Protein AF-A0A928SX49-F1 (afdb_monomer_lite)

pLDDT: mean 77.65, std 22.4, range [27.14, 98.38]

Structure (mmCIF, N/CA/C/O backbone):
data_AF-A0A928SX49-F1
#
_entry.id   AF-A0A928SX49-F1
#
loop_
_atom_site.group_PDB
_atom_site.id
_atom_site.type_symbol
_atom_site.label_atom_id
_atom_site.label_alt_id
_atom_site.label_comp_id
_atom_site.label_asym_id
_atom_site.label_entity_id
_atom_site.label_seq_id
_atom_site.pdbx_PDB_ins_code
_atom_site.Cartn_x
_atom_site.Cartn_y
_atom_site.Cartn_z
_atom_site.occupancy
_atom_site.B_iso_or_equiv
_atom_site.auth_seq_id
_atom_site.auth_comp_id
_atom_site.auth_asym_id
_atom_site.auth_atom_id
_atom_site.pdbx_PDB_model_num
ATOM 1 N N . MET A 1 1 ? -39.358 -37.474 -20.437 1.00 45.38 1 MET A N 1
ATOM 2 C CA . MET A 1 1 ? -37.913 -37.743 -20.601 1.00 45.38 1 MET A CA 1
ATOM 3 C C . MET A 1 1 ? -37.226 -37.285 -19.334 1.00 45.38 1 MET A C 1
ATOM 5 O O . MET A 1 1 ? -37.194 -36.094 -19.066 1.00 45.38 1 MET A O 1
ATOM 9 N N . THR A 1 2 ? -36.803 -38.233 -18.505 1.00 36.22 2 THR A N 1
ATOM 10 C CA . THR A 1 2 ? -36.390 -37.985 -17.120 1.00 36.22 2 THR A CA 1
ATOM 11 C C . THR A 1 2 ? -34.886 -38.221 -17.033 1.00 36.22 2 THR A C 1
ATOM 13 O O . THR A 1 2 ? -34.444 -39.367 -16.998 1.00 36.22 2 THR A O 1
ATOM 16 N N . LEU A 1 3 ? -34.096 -37.147 -17.073 1.00 40.75 3 LEU A N 1
ATOM 17 C CA . LEU A 1 3 ? -32.639 -37.201 -16.934 1.00 40.75 3 LEU A CA 1
ATOM 18 C C . LEU A 1 3 ? -32.280 -37.309 -15.447 1.00 40.75 3 LEU A C 1
ATOM 20 O O . LEU A 1 3 ? -32.464 -36.368 -14.680 1.00 40.75 3 LEU A O 1
ATOM 24 N N . ARG A 1 4 ? -31.797 -38.488 -15.041 1.00 43.50 4 ARG A N 1
ATOM 25 C CA . ARG A 1 4 ? -31.190 -38.730 -13.728 1.00 43.50 4 ARG A CA 1
ATOM 26 C C . ARG A 1 4 ? -29.703 -38.385 -13.811 1.00 43.50 4 ARG A C 1
ATOM 28 O O . ARG A 1 4 ? -28.974 -39.031 -14.557 1.00 43.50 4 ARG A O 1
ATOM 35 N N . PHE A 1 5 ? -29.270 -37.386 -13.046 1.00 47.97 5 PHE A N 1
ATOM 36 C CA . PHE A 1 5 ? -27.855 -37.083 -12.838 1.00 47.97 5 PHE A CA 1
ATOM 37 C C . PHE A 1 5 ? -27.267 -38.022 -11.777 1.00 47.97 5 PHE A C 1
ATOM 39 O O . PHE A 1 5 ? -27.829 -38.190 -10.696 1.00 47.97 5 PHE A O 1
ATOM 46 N N . VAL A 1 6 ? -26.141 -38.643 -12.123 1.00 52.44 6 VAL A N 1
ATOM 47 C CA . VAL A 1 6 ? -25.324 -39.516 -11.272 1.00 52.44 6 VAL A CA 1
ATOM 48 C C . VAL A 1 6 ? -24.218 -38.663 -10.635 1.00 52.44 6 VAL A C 1
ATOM 50 O O . VAL A 1 6 ? -23.537 -37.950 -11.374 1.00 52.44 6 VAL A O 1
ATOM 53 N N . PRO A 1 7 ? -23.994 -38.709 -9.309 1.00 52.25 7 PRO A N 1
ATOM 54 C CA . PRO A 1 7 ? -22.851 -38.043 -8.695 1.00 52.25 7 PRO A CA 1
ATOM 55 C C . PRO A 1 7 ? -21.568 -38.857 -8.920 1.00 52.25 7 PRO A C 1
ATOM 57 O O . PRO A 1 7 ? -21.476 -40.020 -8.526 1.00 52.25 7 PRO A O 1
ATOM 60 N N . ILE A 1 8 ? -20.570 -38.234 -9.550 1.00 52.75 8 ILE A N 1
ATOM 61 C CA . ILE A 1 8 ? -19.206 -38.764 -9.651 1.00 52.75 8 ILE A CA 1
ATOM 62 C C . ILE A 1 8 ? -18.482 -38.457 -8.336 1.00 52.75 8 ILE A C 1
ATOM 64 O O . ILE A 1 8 ? -18.251 -37.301 -7.989 1.00 52.75 8 ILE A O 1
ATOM 68 N N . VAL A 1 9 ? -18.140 -39.518 -7.608 1.00 41.34 9 VAL A N 1
ATOM 69 C CA . VAL A 1 9 ? -17.261 -39.504 -6.435 1.00 41.34 9 VAL A CA 1
ATOM 70 C C . VAL A 1 9 ? -15.815 -39.472 -6.934 1.00 41.34 9 VAL A C 1
ATOM 72 O O . VAL A 1 9 ? -15.365 -40.428 -7.564 1.00 41.34 9 VAL A O 1
ATOM 75 N N . LEU A 1 10 ? -15.087 -38.384 -6.670 1.00 40.69 10 LEU A N 1
ATOM 76 C CA . LEU A 1 10 ? -13.650 -38.295 -6.940 1.00 40.69 10 LEU A CA 1
ATOM 77 C C . LEU A 1 10 ? -12.876 -38.729 -5.684 1.00 40.69 10 LEU A C 1
ATOM 79 O O . LEU A 1 10 ? -12.939 -38.073 -4.645 1.00 40.69 10 LEU A O 1
ATOM 83 N N . LEU A 1 11 ? -12.185 -39.864 -5.781 1.00 39.75 11 LEU A N 1
ATOM 84 C CA . LEU A 1 11 ? -11.318 -40.426 -4.745 1.00 39.75 11 LEU A CA 1
ATOM 85 C C . LEU A 1 11 ? -9.931 -39.764 -4.767 1.00 39.75 11 LEU A C 1
ATOM 87 O O . LEU A 1 11 ? -9.305 -39.638 -5.818 1.00 39.75 11 LEU A O 1
ATOM 91 N N . LEU A 1 12 ? -9.464 -39.391 -3.573 1.00 33.75 12 LEU A N 1
ATOM 92 C CA . LEU A 1 12 ? -8.096 -38.984 -3.250 1.00 33.75 12 LEU A CA 1
ATOM 93 C C . LEU A 1 12 ? -7.082 -40.100 -3.545 1.00 33.75 12 LEU A C 1
ATOM 95 O O . LEU A 1 12 ? -7.309 -41.253 -3.179 1.00 33.75 12 LEU A O 1
ATOM 99 N N . VAL A 1 13 ? -5.915 -39.727 -4.077 1.00 41.25 13 VAL A N 1
ATOM 100 C CA . VAL A 1 13 ? -4.690 -40.536 -3.992 1.00 41.25 13 VAL A CA 1
ATOM 101 C C . VAL A 1 13 ? -3.584 -39.678 -3.385 1.00 41.25 13 VAL A C 1
ATOM 103 O O . VAL A 1 13 ? -3.114 -38.713 -3.984 1.00 41.25 13 VAL A O 1
ATOM 106 N N . SER A 1 14 ? -3.200 -40.046 -2.167 1.00 36.53 14 SER A N 1
ATOM 107 C CA . SER A 1 14 ? -2.027 -39.564 -1.445 1.00 36.53 14 SER A CA 1
ATOM 108 C C . SER A 1 14 ? -0.766 -40.211 -2.017 1.00 36.53 14 SER A C 1
ATOM 110 O O . SER A 1 14 ? -0.736 -41.427 -2.177 1.00 36.53 14 SER A O 1
ATOM 112 N N . ASN A 1 15 ? 0.299 -39.436 -2.233 1.00 39.16 15 ASN A N 1
ATOM 113 C CA . ASN A 1 15 ? 1.654 -39.975 -2.349 1.00 39.16 15 ASN A CA 1
ATOM 114 C C . ASN A 1 15 ? 2.558 -39.273 -1.336 1.00 39.16 15 ASN A C 1
ATOM 116 O O . ASN A 1 15 ? 2.889 -38.098 -1.474 1.00 39.16 15 ASN A O 1
ATOM 120 N N . ALA A 1 16 ? 2.925 -40.029 -0.305 1.00 35.88 16 ALA A N 1
ATOM 121 C CA . ALA A 1 16 ? 4.025 -39.735 0.592 1.00 35.88 16 ALA A CA 1
ATOM 122 C C . ALA A 1 16 ? 5.304 -40.345 0.002 1.00 35.88 16 ALA A C 1
ATOM 124 O O . ALA A 1 16 ? 5.311 -41.516 -0.372 1.00 35.88 16 ALA A O 1
ATOM 125 N N . ALA A 1 17 ? 6.390 -39.577 -0.032 1.00 37.09 17 ALA A N 1
ATOM 126 C CA . ALA A 1 17 ? 7.733 -40.114 -0.198 1.00 37.09 17 ALA A CA 1
ATOM 127 C C . ALA A 1 17 ? 8.678 -39.379 0.755 1.00 37.09 17 ALA A C 1
ATOM 129 O O . ALA A 1 17 ? 9.055 -38.230 0.539 1.00 37.09 17 ALA A O 1
ATOM 130 N N . CYS A 1 18 ? 9.033 -40.068 1.838 1.00 36.62 18 CYS A N 1
ATOM 131 C CA . CYS A 1 18 ? 10.225 -39.794 2.624 1.00 36.62 18 CYS A CA 1
ATOM 132 C C . CYS A 1 18 ? 11.459 -40.205 1.815 1.00 36.62 18 CYS A C 1
ATOM 134 O O . CYS A 1 18 ? 11.453 -41.279 1.217 1.00 36.62 18 CYS A O 1
ATOM 136 N N . SER A 1 19 ? 12.536 -39.422 1.869 1.00 38.69 19 SER A N 1
ATOM 137 C CA . SER A 1 19 ? 13.916 -39.916 1.755 1.00 38.69 19 SER A CA 1
ATOM 138 C C . SER A 1 19 ? 14.887 -38.878 2.313 1.00 38.69 19 SER A C 1
ATOM 140 O O . SER A 1 19 ? 14.885 -37.714 1.928 1.00 38.69 19 SER A O 1
ATOM 142 N N . SER A 1 20 ? 15.681 -39.346 3.264 1.00 39.94 20 SER A N 1
ATOM 143 C CA . SER A 1 20 ? 16.673 -38.665 4.083 1.00 39.94 20 SER A CA 1
ATOM 144 C C . SER A 1 20 ? 18.096 -38.976 3.612 1.00 39.94 20 SER A C 1
ATOM 146 O O . SER A 1 20 ? 18.385 -40.142 3.358 1.00 39.94 20 SER A O 1
ATOM 148 N N . SER A 1 21 ? 18.989 -37.984 3.627 1.00 40.19 21 SER A N 1
ATOM 149 C CA . SER A 1 21 ? 20.460 -38.102 3.778 1.00 40.19 21 SER A CA 1
ATOM 150 C C . SER A 1 21 ? 21.021 -36.674 3.661 1.00 40.19 21 SER A C 1
ATOM 152 O O . SER A 1 21 ? 20.723 -36.014 2.677 1.00 40.19 21 SER A O 1
ATOM 154 N N . GLY A 1 22 ? 21.735 -36.046 4.595 1.00 33.44 22 GLY A N 1
ATOM 155 C CA . GLY A 1 22 ? 22.673 -36.552 5.588 1.00 33.44 22 GLY A CA 1
ATOM 156 C C . GLY A 1 22 ? 24.107 -36.355 5.081 1.00 33.44 22 GLY A C 1
ATOM 157 O O . GLY A 1 22 ? 24.633 -37.267 4.461 1.00 33.44 22 GLY A O 1
ATOM 158 N N . SER A 1 23 ? 24.748 -35.209 5.357 1.00 38.47 23 SER A N 1
ATOM 159 C CA . SER A 1 23 ? 26.213 -35.148 5.508 1.00 38.47 23 SER A CA 1
ATOM 160 C C . SER A 1 23 ? 26.675 -33.903 6.274 1.00 38.47 23 SER A C 1
ATOM 162 O O . SER A 1 23 ? 26.410 -32.766 5.895 1.00 38.47 23 SER A O 1
ATOM 164 N N . SER A 1 24 ? 27.396 -34.186 7.349 1.00 36.88 24 SER A N 1
ATOM 165 C CA . SER A 1 24 ? 28.185 -33.332 8.230 1.00 36.88 24 SER A CA 1
ATOM 166 C C . SER A 1 24 ? 29.351 -32.614 7.542 1.00 36.88 24 SER A C 1
ATOM 168 O O . SER A 1 24 ? 30.033 -33.211 6.713 1.00 36.88 24 SER A O 1
ATOM 170 N N . GLY A 1 25 ? 29.673 -31.406 8.007 1.00 32.03 25 GLY A N 1
ATOM 171 C CA . GLY A 1 25 ? 30.931 -30.723 7.709 1.00 32.03 25 GLY A CA 1
ATOM 172 C C . GLY A 1 25 ? 31.218 -29.624 8.727 1.00 32.03 25 GLY A C 1
ATOM 173 O O . GLY A 1 25 ? 30.846 -28.476 8.524 1.00 32.03 25 GLY A O 1
ATOM 174 N N . ALA A 1 26 ? 31.847 -29.996 9.843 1.00 37.12 26 ALA A N 1
ATOM 175 C CA . ALA A 1 26 ? 32.457 -29.060 10.778 1.00 37.12 26 ALA A CA 1
ATOM 176 C C . ALA A 1 26 ? 33.780 -28.534 10.194 1.00 37.12 26 ALA A C 1
ATOM 178 O O . ALA A 1 26 ? 34.571 -29.313 9.663 1.00 37.12 26 ALA A O 1
ATOM 179 N N . GLY A 1 27 ? 34.032 -27.231 10.327 1.00 31.36 27 GLY A N 1
ATOM 180 C CA . GLY A 1 27 ? 35.278 -26.586 9.921 1.00 31.36 27 GLY A CA 1
ATOM 181 C C . GLY A 1 27 ? 35.516 -25.317 10.731 1.00 31.36 27 GLY A C 1
ATOM 182 O O . GLY A 1 27 ? 34.914 -24.281 10.480 1.00 31.36 27 GLY A O 1
ATOM 183 N N . SER A 1 28 ? 36.365 -25.446 11.743 1.00 36.84 28 SER A N 1
ATOM 184 C CA . SER A 1 28 ? 36.877 -24.415 12.645 1.00 36.84 28 SER A CA 1
ATOM 185 C C . SER A 1 28 ? 38.054 -23.628 12.052 1.00 36.84 28 SER A C 1
ATOM 187 O O . SER A 1 28 ? 38.873 -24.209 11.343 1.00 36.84 28 SER A O 1
ATOM 189 N N . GLY A 1 29 ? 38.225 -22.375 12.488 1.00 30.02 29 GLY A N 1
ATOM 190 C CA . GLY A 1 29 ? 39.444 -21.559 12.328 1.00 30.02 29 GLY A CA 1
ATOM 191 C C . GLY A 1 29 ? 39.116 -20.192 11.722 1.00 30.02 29 GLY A C 1
ATOM 192 O O . GLY A 1 29 ? 38.304 -20.111 10.818 1.00 30.02 29 GLY A O 1
ATOM 193 N N . GLY A 1 30 ? 39.647 -19.054 12.152 1.00 28.92 30 GLY A N 1
ATOM 194 C CA . GLY A 1 30 ? 40.730 -18.725 13.068 1.00 28.92 30 GLY A CA 1
ATOM 195 C C . GLY A 1 30 ? 40.885 -17.194 13.069 1.00 28.92 30 GLY A C 1
ATOM 196 O O . GLY A 1 30 ? 40.310 -16.500 12.236 1.00 28.92 30 GLY A O 1
ATOM 197 N N . ALA A 1 31 ? 41.609 -16.684 14.058 1.00 30.45 31 ALA A N 1
ATOM 198 C CA . ALA A 1 31 ? 41.697 -15.284 14.462 1.00 30.45 31 ALA A CA 1
ATOM 199 C C . ALA A 1 31 ? 42.566 -14.357 13.579 1.00 30.45 31 ALA A C 1
ATOM 201 O O . ALA A 1 31 ? 43.430 -14.823 12.842 1.00 30.45 31 ALA A O 1
ATOM 202 N N . GLY A 1 32 ? 42.427 -13.045 13.837 1.00 27.14 32 GLY A N 1
ATOM 203 C CA . GLY A 1 32 ? 43.447 -11.996 13.636 1.00 27.14 32 GLY A CA 1
ATOM 204 C C . GLY A 1 32 ? 43.387 -11.279 12.281 1.00 27.14 32 GLY A C 1
ATOM 205 O O . GLY A 1 32 ? 42.997 -11.873 11.291 1.00 27.14 32 GLY A O 1
ATOM 206 N N . SER A 1 33 ? 43.758 -10.010 12.105 1.00 31.41 33 SER A N 1
ATOM 207 C CA . SER A 1 33 ? 44.307 -8.967 12.975 1.00 31.41 33 SER A CA 1
ATOM 208 C C . SER A 1 33 ? 44.246 -7.627 12.216 1.00 31.41 33 SER A C 1
ATOM 210 O O . SER A 1 33 ? 44.260 -7.611 10.992 1.00 31.41 33 SER A O 1
ATOM 212 N N . ALA A 1 34 ? 44.204 -6.537 12.984 1.00 30.22 34 ALA A N 1
ATOM 213 C CA . ALA A 1 34 ? 44.711 -5.177 12.753 1.00 30.22 34 ALA A CA 1
ATOM 214 C C . ALA A 1 34 ? 45.174 -4.701 11.351 1.00 30.22 34 ALA A C 1
ATOM 216 O O . ALA A 1 34 ? 46.028 -5.314 10.720 1.00 30.22 34 ALA A O 1
ATOM 217 N N . GLY A 1 35 ? 44.854 -3.430 11.060 1.00 27.80 35 GLY A N 1
ATOM 218 C CA . GLY A 1 35 ? 45.919 -2.457 10.784 1.00 27.80 35 GLY A CA 1
ATOM 219 C C . GLY A 1 35 ? 45.707 -1.459 9.640 1.00 27.80 35 GLY A C 1
ATOM 220 O O . GLY A 1 35 ? 45.655 -1.856 8.487 1.00 27.80 35 GLY A O 1
ATOM 221 N N . LEU A 1 36 ? 45.801 -0.171 10.017 1.00 32.06 36 LEU A N 1
ATOM 222 C CA . LEU A 1 36 ? 46.358 0.967 9.257 1.00 32.06 36 LEU A CA 1
ATOM 223 C C . LEU A 1 36 ? 45.491 1.481 8.085 1.00 32.06 36 LEU A C 1
ATOM 225 O O . LEU A 1 36 ? 45.000 0.728 7.265 1.00 32.06 36 LEU A O 1
ATOM 229 N N . GLY A 1 37 ? 45.198 2.775 7.954 1.00 30.03 37 GLY A N 1
ATOM 230 C CA . GLY A 1 37 ? 46.073 3.927 8.157 1.00 30.03 37 GLY A CA 1
ATOM 231 C C . GLY A 1 37 ? 46.406 4.494 6.775 1.00 30.03 37 GLY A C 1
ATOM 232 O O . GLY A 1 37 ? 47.166 3.885 6.034 1.00 30.03 37 GLY A O 1
ATOM 233 N N . GLY A 1 38 ? 45.816 5.635 6.415 1.00 32.03 38 GLY A N 1
ATOM 234 C CA . GLY A 1 38 ? 46.018 6.255 5.105 1.00 32.03 38 GLY A CA 1
ATOM 235 C C . GLY A 1 38 ? 45.542 7.701 5.080 1.00 32.03 38 GLY A C 1
ATOM 236 O O . GLY A 1 38 ? 44.439 7.997 4.638 1.00 32.03 38 GLY A O 1
ATOM 237 N N . THR A 1 39 ? 46.380 8.598 5.588 1.00 43.00 39 THR A N 1
ATOM 238 C CA . THR A 1 39 ? 46.342 10.029 5.289 1.00 43.00 39 THR A CA 1
ATOM 239 C C . THR A 1 39 ? 46.999 10.281 3.930 1.00 43.00 39 THR A C 1
ATOM 241 O O . THR A 1 39 ? 47.995 9.645 3.594 1.00 43.00 39 THR A O 1
ATOM 244 N N . SER A 1 40 ? 46.493 11.239 3.155 1.00 38.56 40 SER A N 1
ATOM 245 C CA . SER A 1 40 ? 47.307 12.303 2.543 1.00 38.56 40 SER A CA 1
ATOM 246 C C . SER A 1 40 ? 46.466 13.226 1.660 1.00 38.56 40 SER A C 1
ATOM 248 O O . SER A 1 40 ? 45.349 12.936 1.247 1.00 38.56 40 SER A O 1
ATOM 250 N N . SER A 1 41 ? 47.040 14.403 1.495 1.00 42.97 41 SER A N 1
ATOM 251 C CA . SER A 1 41 ? 46.503 15.712 1.167 1.00 42.97 41 SER A CA 1
ATOM 252 C C . SER A 1 41 ? 46.913 16.190 -0.229 1.00 42.97 41 SER A C 1
ATOM 254 O O . SER A 1 41 ? 47.953 15.780 -0.735 1.00 42.97 41 SER A O 1
ATOM 256 N N . GLY A 1 42 ? 46.191 17.190 -0.747 1.00 34.00 42 GLY A N 1
ATOM 257 C CA . GLY A 1 42 ? 46.630 18.108 -1.812 1.00 34.00 42 GLY A CA 1
ATOM 258 C C . GLY A 1 42 ? 45.506 18.360 -2.823 1.00 34.00 42 GLY A C 1
ATOM 259 O O . GLY A 1 42 ? 44.866 17.417 -3.254 1.00 34.00 42 GLY A O 1
ATOM 260 N N . GLY A 1 43 ? 45.148 19.569 -3.247 1.00 32.28 43 GLY A N 1
ATOM 261 C CA . GLY A 1 43 ? 45.720 20.896 -3.058 1.00 32.28 43 GLY A CA 1
ATOM 262 C C . GLY A 1 43 ? 45.464 21.722 -4.328 1.00 32.28 43 GLY A C 1
ATOM 263 O O . GLY A 1 43 ? 45.903 21.320 -5.394 1.00 32.28 43 GLY A O 1
ATOM 264 N N . GLY A 1 44 ? 44.803 22.878 -4.183 1.00 33.47 44 GLY A N 1
ATOM 265 C CA . GLY A 1 44 ? 44.967 24.062 -5.044 1.00 33.47 44 GLY A CA 1
ATOM 266 C C . GLY A 1 44 ? 44.157 24.164 -6.348 1.00 33.47 44 GLY A C 1
ATOM 267 O O . GLY A 1 44 ? 44.272 23.325 -7.231 1.00 33.47 44 GLY A O 1
ATOM 268 N N . GLY A 1 45 ? 43.432 25.283 -6.509 1.00 31.62 45 GLY A N 1
ATOM 269 C CA . GLY A 1 45 ? 42.927 25.738 -7.812 1.00 31.62 45 GLY A CA 1
ATOM 270 C C . GLY A 1 45 ? 41.777 26.753 -7.763 1.00 31.62 45 GLY A C 1
ATOM 271 O O . GLY A 1 45 ? 40.620 26.377 -7.885 1.00 31.62 45 GLY A O 1
ATOM 272 N N . GLN A 1 46 ? 42.115 28.038 -7.600 1.00 36.50 46 GLN A N 1
ATOM 273 C CA . GLN A 1 46 ? 41.341 29.243 -7.984 1.00 36.50 46 GLN A CA 1
ATOM 274 C C . GLN A 1 46 ? 40.825 29.145 -9.447 1.00 36.50 46 GLN A C 1
ATOM 276 O O . GLN A 1 46 ? 41.378 28.367 -10.212 1.00 36.50 46 GLN A O 1
ATOM 281 N N . SER A 1 47 ? 39.879 29.900 -10.019 1.00 39.84 47 SER A N 1
ATOM 282 C CA . SER A 1 47 ? 38.983 31.015 -9.669 1.00 39.84 47 SER A CA 1
ATOM 283 C C . SER A 1 47 ? 38.152 31.328 -10.933 1.00 39.84 47 SER A C 1
ATOM 285 O O . SER A 1 47 ? 38.715 31.286 -12.024 1.00 39.84 47 SER A O 1
ATOM 287 N N . GLY A 1 48 ? 36.907 31.796 -10.779 1.00 32.88 48 GLY A N 1
ATOM 288 C CA . GLY A 1 48 ? 36.306 32.785 -11.690 1.00 32.88 48 GLY A CA 1
ATOM 289 C C . GLY A 1 48 ? 35.249 32.303 -12.695 1.00 32.88 48 GLY A C 1
ATOM 290 O O . GLY A 1 48 ? 35.500 31.414 -13.498 1.00 32.88 48 GLY A O 1
ATOM 291 N N . GLY A 1 49 ? 34.103 32.999 -12.707 1.00 32.22 49 GLY A N 1
ATOM 292 C CA . GLY A 1 49 ? 33.248 33.127 -13.896 1.00 32.22 49 GLY A CA 1
ATOM 293 C C . GLY A 1 49 ? 31.750 32.903 -13.677 1.00 32.22 49 GLY A C 1
ATOM 294 O O . GLY A 1 49 ? 31.251 31.810 -13.896 1.00 32.22 49 GLY A O 1
ATOM 295 N N . SER A 1 50 ? 31.032 33.960 -13.294 1.00 42.50 50 SER A N 1
ATOM 296 C CA . SER A 1 50 ? 29.568 34.041 -13.196 1.00 42.50 50 SER A CA 1
ATOM 297 C C . SER A 1 50 ? 28.847 33.853 -14.541 1.00 42.50 50 SER A C 1
ATOM 299 O O . SER A 1 50 ? 29.290 34.416 -15.538 1.00 42.50 50 SER A O 1
ATOM 301 N N . SER A 1 51 ? 27.674 33.203 -14.556 1.00 37.59 51 SER A N 1
ATOM 302 C CA . SER A 1 51 ? 26.453 33.691 -15.244 1.00 37.59 51 SER A CA 1
ATOM 303 C C . SER A 1 51 ? 25.280 32.700 -15.161 1.00 37.59 51 SER A C 1
ATOM 305 O O . SER A 1 51 ? 25.451 31.527 -15.458 1.00 37.59 51 SER A O 1
ATOM 307 N N . GLY A 1 52 ? 24.090 33.229 -14.826 1.00 31.70 52 GLY A N 1
ATOM 308 C CA . GLY A 1 52 ? 22.756 32.674 -15.123 1.00 31.70 52 GLY A CA 1
ATOM 309 C C . GLY A 1 52 ? 22.367 31.411 -14.348 1.00 31.70 52 GLY A C 1
ATOM 310 O O . GLY A 1 52 ? 23.146 30.493 -14.194 1.00 31.70 52 GLY A O 1
ATOM 311 N N . GLY A 1 53 ? 21.170 31.234 -13.815 1.00 31.52 53 GLY A N 1
ATOM 312 C CA . GLY A 1 53 ? 19.900 31.925 -13.931 1.00 31.52 53 GLY A CA 1
ATOM 313 C C . GLY A 1 53 ? 18.897 31.024 -13.203 1.00 31.52 53 GLY A C 1
ATOM 314 O O . GLY A 1 53 ? 19.028 29.802 -13.211 1.00 31.52 53 GLY A O 1
ATOM 315 N N . SER A 1 54 ? 17.968 31.639 -12.490 1.00 43.34 54 SER A N 1
ATOM 316 C CA . SER A 1 54 ? 17.022 31.003 -11.582 1.00 43.34 54 SER A CA 1
ATOM 317 C C . SER A 1 54 ? 16.213 29.865 -12.216 1.00 43.34 54 SER A C 1
ATOM 319 O O . SER A 1 54 ? 15.528 30.075 -13.211 1.00 43.34 54 SER A O 1
ATOM 321 N N . ALA A 1 55 ? 16.184 28.710 -11.552 1.00 33.75 55 ALA A N 1
ATOM 322 C CA . ALA A 1 55 ? 15.050 27.792 -11.561 1.00 33.75 55 ALA A CA 1
ATOM 323 C C . ALA A 1 55 ? 14.992 27.124 -10.182 1.00 33.75 55 ALA A C 1
ATOM 325 O O . ALA A 1 55 ? 15.745 26.203 -9.876 1.00 33.75 55 ALA A O 1
ATOM 326 N N . GLY A 1 56 ? 14.150 27.675 -9.308 1.00 39.12 56 GLY A N 1
ATOM 327 C CA . GLY A 1 56 ? 13.808 27.036 -8.048 1.00 39.12 56 GLY A CA 1
ATOM 328 C C . GLY A 1 56 ? 12.919 25.834 -8.335 1.00 39.12 56 GLY A C 1
ATOM 329 O O . GLY A 1 56 ? 11.815 25.993 -8.845 1.00 39.12 56 GLY A O 1
ATOM 330 N N . SER A 1 57 ? 13.395 24.644 -8.000 1.00 34.69 57 SER A N 1
ATOM 331 C CA . SER A 1 57 ? 12.590 23.428 -7.959 1.00 34.69 57 SER A CA 1
ATOM 332 C C . SER A 1 57 ? 12.385 23.038 -6.500 1.00 34.69 57 SER A C 1
ATOM 334 O O . SER A 1 57 ? 13.190 22.339 -5.889 1.00 34.69 57 SER A O 1
ATOM 336 N N . SER A 1 58 ? 11.295 23.560 -5.941 1.00 38.16 58 SER A N 1
ATOM 337 C CA . SER A 1 58 ? 10.609 23.015 -4.775 1.00 38.16 58 SER A CA 1
ATOM 338 C C . SER A 1 58 ? 10.015 21.655 -5.136 1.00 38.16 58 SER A C 1
ATOM 340 O O . SER A 1 58 ? 9.277 21.543 -6.112 1.00 38.16 58 SER A O 1
ATOM 342 N N . GLY A 1 59 ? 10.328 20.629 -4.349 1.00 31.20 59 GLY A N 1
ATOM 343 C CA . GLY A 1 59 ? 9.860 19.266 -4.592 1.00 31.20 59 GLY A CA 1
ATOM 344 C C . GLY A 1 59 ? 10.232 18.325 -3.456 1.00 31.20 59 GLY A C 1
ATOM 345 O O . GLY A 1 59 ? 10.861 17.297 -3.680 1.00 31.20 59 GLY A O 1
ATOM 346 N N . SER A 1 60 ? 9.889 18.704 -2.226 1.00 33.84 60 SER A N 1
ATOM 347 C CA . SER A 1 60 ? 9.994 17.845 -1.048 1.00 33.84 60 SER A CA 1
ATOM 348 C C . SER A 1 60 ? 8.954 16.722 -1.133 1.00 33.84 60 SER A C 1
ATOM 350 O O . SER A 1 60 ? 7.880 16.815 -0.553 1.00 33.84 60 SER A O 1
ATOM 352 N N . GLY A 1 61 ? 9.276 15.665 -1.875 1.00 33.19 61 GLY A N 1
ATOM 353 C CA . GLY A 1 61 ? 8.631 14.353 -1.805 1.00 33.19 61 GLY A CA 1
ATOM 354 C C . GLY A 1 61 ? 9.460 13.404 -0.945 1.00 33.19 61 GLY A C 1
ATOM 355 O O . GLY A 1 61 ? 9.752 12.286 -1.354 1.00 33.19 61 GLY A O 1
ATOM 356 N N . GLY A 1 62 ? 9.937 13.879 0.208 1.00 29.33 62 GLY A N 1
ATOM 357 C CA . GLY A 1 62 ? 10.494 12.980 1.204 1.00 29.33 62 GLY A CA 1
ATOM 358 C C . GLY A 1 62 ? 9.347 12.125 1.715 1.00 29.33 62 GLY A C 1
ATOM 359 O O . GLY A 1 62 ? 8.363 12.676 2.207 1.00 29.33 62 GLY A O 1
ATOM 360 N N . SER A 1 63 ? 9.457 10.802 1.587 1.00 37.25 63 SER A N 1
ATOM 361 C CA . SER A 1 63 ? 8.692 9.896 2.436 1.00 37.25 63 SER A CA 1
ATOM 362 C C . SER A 1 63 ? 8.825 10.439 3.849 1.00 37.25 63 SER A C 1
ATOM 364 O O . SER A 1 63 ? 9.943 10.527 4.364 1.00 37.25 63 SER A O 1
ATOM 366 N N . ALA A 1 64 ? 7.718 10.901 4.429 1.00 35.88 64 ALA A N 1
ATOM 367 C CA . ALA A 1 64 ? 7.681 11.197 5.843 1.00 35.88 64 ALA A CA 1
ATOM 368 C C . ALA A 1 64 ? 8.031 9.870 6.511 1.00 35.88 64 ALA A C 1
ATOM 370 O O . ALA A 1 64 ? 7.210 8.953 6.551 1.00 35.88 64 ALA A O 1
ATOM 371 N N . GLY A 1 65 ? 9.299 9.729 6.908 1.00 35.19 65 GLY A N 1
ATOM 372 C CA . GLY A 1 65 ? 9.693 8.692 7.836 1.00 35.19 65 GLY A CA 1
ATOM 373 C C . GLY A 1 65 ? 8.713 8.816 8.981 1.00 35.19 65 GLY A C 1
ATOM 374 O O . GLY A 1 65 ? 8.494 9.936 9.446 1.00 35.19 65 GLY A O 1
ATOM 375 N N . SER A 1 66 ? 8.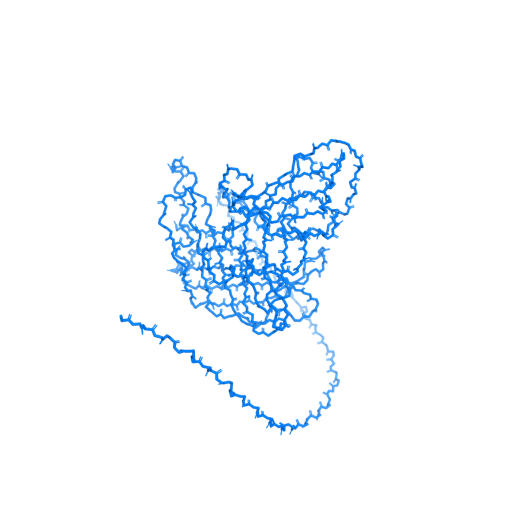066 7.704 9.324 1.00 42.34 66 SER A N 1
ATOM 376 C CA . SER A 1 66 ? 7.202 7.587 10.487 1.00 42.34 66 SER A CA 1
ATOM 377 C C . SER A 1 66 ? 7.888 8.334 11.626 1.00 42.34 66 SER A C 1
ATOM 379 O O . SER A 1 66 ? 8.911 7.886 12.141 1.00 42.34 66 SER A O 1
ATOM 381 N N . GLY A 1 67 ? 7.431 9.550 11.942 1.00 40.91 67 GLY A N 1
ATOM 382 C CA . GLY A 1 67 ? 7.899 10.228 13.135 1.00 40.91 67 GLY A CA 1
ATOM 383 C C . GLY A 1 67 ? 7.557 9.272 14.261 1.00 40.91 67 GLY A C 1
ATOM 384 O O . GLY A 1 67 ? 6.430 8.778 14.299 1.00 40.91 67 GLY A O 1
ATOM 385 N N . GLY A 1 68 ? 8.527 8.913 15.108 1.00 44.34 68 GLY A N 1
ATOM 386 C CA . GLY A 1 68 ? 8.210 8.146 16.309 1.00 44.34 68 GLY A CA 1
ATOM 387 C C . GLY A 1 68 ? 7.029 8.846 16.963 1.00 44.34 68 GLY A C 1
ATOM 388 O O . GLY A 1 68 ? 7.143 10.040 17.236 1.00 44.34 68 GLY A O 1
ATOM 389 N N . THR A 1 69 ? 5.892 8.148 17.061 1.00 50.53 69 THR A N 1
ATOM 390 C CA . THR A 1 69 ? 4.599 8.726 17.439 1.00 50.53 69 THR A CA 1
ATOM 391 C C . THR A 1 69 ? 4.825 9.622 18.639 1.00 50.53 69 THR A C 1
ATOM 393 O O . THR A 1 69 ? 5.170 9.131 19.718 1.00 50.53 69 THR A O 1
ATOM 396 N N . ALA A 1 70 ? 4.712 10.938 18.440 1.00 52.81 70 ALA A N 1
ATOM 397 C CA . ALA A 1 70 ? 4.729 11.862 19.552 1.00 52.81 70 ALA A CA 1
ATOM 398 C C . ALA A 1 70 ? 3.528 11.464 20.399 1.00 52.81 70 ALA A C 1
ATOM 400 O O . ALA A 1 70 ? 2.384 11.626 19.977 1.00 52.81 70 ALA A O 1
ATOM 401 N N . SER A 1 71 ? 3.792 10.846 21.548 1.00 64.75 71 SER A N 1
ATOM 402 C CA . SER A 1 71 ? 2.739 10.326 22.400 1.00 64.75 71 SER A CA 1
ATOM 403 C C . SER A 1 71 ? 2.016 11.516 23.016 1.00 64.75 71 SER A C 1
ATOM 405 O O . SER A 1 71 ? 2.415 12.044 24.054 1.00 64.75 71 SER A O 1
ATOM 407 N N . CYS A 1 72 ? 0.992 11.998 22.333 1.00 74.50 72 CYS A N 1
ATOM 408 C CA . CYS A 1 72 ? 0.048 12.943 22.883 1.00 74.50 72 CYS A CA 1
ATOM 409 C C . CYS A 1 72 ? -0.985 12.168 23.719 1.00 74.50 72 CYS A C 1
ATOM 411 O O . CYS A 1 72 ? -1.091 10.944 23.641 1.00 74.50 72 CYS A O 1
ATOM 413 N N . THR A 1 73 ? -1.723 12.844 24.591 1.00 79.81 73 THR A N 1
ATOM 414 C CA . THR A 1 73 ? -2.827 12.222 25.333 1.00 79.81 73 THR A CA 1
ATOM 415 C C . THR A 1 73 ? -4.066 13.073 25.118 1.00 79.81 73 THR A C 1
ATOM 417 O O . THR A 1 73 ? -4.024 14.238 25.510 1.00 79.81 73 THR A O 1
ATOM 420 N N . PRO A 1 74 ? -5.147 12.521 24.535 1.00 78.06 74 PRO A N 1
ATOM 421 C CA . PRO A 1 74 ? -6.375 13.271 24.334 1.00 78.06 74 PRO A CA 1
ATOM 422 C C . PRO A 1 74 ? -6.914 13.801 25.664 1.00 78.06 74 PRO A C 1
ATOM 424 O O . PRO A 1 74 ? -7.154 13.039 26.608 1.00 78.06 74 PRO A O 1
ATOM 427 N N . SER A 1 75 ? -7.111 15.108 25.748 1.00 75.50 75 SER A N 1
ATOM 428 C CA . SER A 1 75 ? -7.822 15.742 26.854 1.00 75.50 75 SER A CA 1
ATOM 429 C C . SER A 1 75 ? -9.321 15.443 26.735 1.00 75.50 75 SER A C 1
ATOM 431 O O . SER A 1 75 ? -9.935 15.675 25.699 1.00 75.50 75 SER A O 1
ATOM 433 N N . GLY A 1 76 ? -9.935 14.877 27.776 1.00 68.44 76 GLY A N 1
ATOM 434 C CA . GLY A 1 76 ? -11.361 14.536 27.736 1.00 68.44 76 GLY A CA 1
ATOM 435 C C . GLY A 1 76 ? -12.254 15.770 27.535 1.00 68.44 76 GLY A C 1
ATOM 436 O O . GLY A 1 76 ? -12.040 16.802 28.167 1.00 68.44 76 GLY A O 1
ATOM 437 N N . GLY A 1 77 ? -13.286 15.647 26.696 1.00 73.44 77 GLY A N 1
ATOM 438 C CA . GLY A 1 77 ? -14.315 16.673 26.498 1.00 73.44 77 GLY A CA 1
ATOM 439 C C . GLY A 1 77 ? -15.570 16.127 25.805 1.00 73.44 77 GLY A C 1
ATOM 440 O O . GLY A 1 77 ? -15.757 14.913 25.717 1.00 73.44 77 GLY A O 1
ATOM 441 N N . SER A 1 78 ? -16.459 17.016 25.355 1.00 72.50 78 SER A N 1
ATOM 442 C CA . SER A 1 78 ? -17.743 16.670 24.721 1.00 72.50 78 SER A CA 1
ATOM 443 C C . SER A 1 78 ? -17.928 17.186 23.288 1.00 72.50 78 SER A C 1
ATOM 445 O O . SER A 1 78 ? -18.970 16.923 22.686 1.00 72.50 78 SER A O 1
ATOM 447 N N . ALA A 1 79 ? -16.963 17.920 22.736 1.00 75.31 79 ALA A N 1
ATOM 448 C CA . ALA A 1 79 ? -17.012 18.394 21.361 1.00 75.31 79 ALA A CA 1
ATOM 449 C C . ALA A 1 79 ? -16.820 17.226 20.381 1.00 75.31 79 ALA A C 1
ATOM 451 O O . ALA A 1 79 ? -16.068 16.285 20.639 1.00 75.31 79 ALA A O 1
ATOM 452 N N . THR A 1 80 ? -17.532 17.284 19.256 1.00 81.00 80 THR A N 1
ATOM 453 C CA . THR A 1 80 ? -17.259 16.415 18.107 1.00 81.00 80 THR A CA 1
ATOM 454 C C . THR A 1 80 ? -16.272 17.137 17.206 1.00 81.00 80 THR A C 1
ATOM 456 O O . THR A 1 80 ? -16.481 18.311 16.901 1.00 81.00 80 THR A O 1
ATOM 459 N N . LEU A 1 81 ? -15.204 16.448 16.821 1.00 85.12 81 LEU A N 1
ATOM 460 C CA . LEU A 1 81 ? -14.175 16.984 15.939 1.00 85.12 81 LEU A CA 1
ATOM 461 C C . LEU A 1 81 ? -14.355 16.436 14.523 1.00 85.12 81 LEU A C 1
ATOM 463 O O . LEU A 1 81 ? -14.494 15.223 14.343 1.00 85.12 81 LEU A O 1
ATOM 467 N N . ASP A 1 82 ? -14.295 17.326 13.535 1.00 84.88 82 ASP A N 1
ATOM 468 C CA . ASP A 1 82 ? -14.239 16.942 12.129 1.00 84.88 82 ASP A CA 1
ATOM 469 C C . ASP A 1 82 ? -12.837 16.414 11.810 1.00 84.88 82 ASP A C 1
ATOM 471 O O . ASP A 1 82 ? -11.848 17.152 11.806 1.00 84.88 82 ASP A O 1
ATOM 475 N N . VAL A 1 83 ? -12.757 15.111 11.555 1.00 88.06 83 VAL A N 1
ATOM 476 C CA . VAL A 1 83 ? -11.524 14.416 11.185 1.00 88.06 83 VAL A CA 1
ATOM 477 C C . VAL A 1 83 ? -11.748 13.758 9.835 1.00 88.06 83 VAL A C 1
ATOM 479 O O . VAL A 1 83 ? -12.749 13.072 9.631 1.00 88.06 83 VAL A O 1
ATOM 482 N N . TYR A 1 84 ? -10.801 13.923 8.920 1.00 87.44 84 TYR A N 1
ATOM 483 C CA . TYR A 1 84 ? -10.778 13.159 7.675 1.00 87.44 84 TYR A CA 1
ATOM 484 C C . TYR A 1 84 ? -9.563 12.237 7.648 1.00 87.44 84 TYR A C 1
ATOM 486 O O . TYR A 1 84 ? -8.578 12.465 8.351 1.00 87.44 84 TYR A O 1
ATOM 494 N N . CYS A 1 85 ? -9.628 11.185 6.838 1.00 88.50 85 CYS A N 1
ATOM 495 C CA . CYS A 1 85 ? -8.479 10.330 6.564 1.00 88.50 85 CYS A CA 1
ATOM 496 C C . CYS A 1 85 ? -7.983 10.478 5.131 1.00 88.50 85 CYS A C 1
ATOM 498 O O . CYS A 1 85 ? -8.738 10.782 4.204 1.00 88.50 85 CYS A O 1
ATOM 500 N N . ASP A 1 86 ? -6.689 10.227 4.978 1.00 85.19 86 ASP A N 1
ATOM 501 C CA . ASP A 1 86 ? -5.949 10.352 3.734 1.00 85.19 86 ASP A CA 1
ATOM 502 C C . ASP A 1 86 ? -4.932 9.208 3.595 1.00 85.19 86 ASP A C 1
ATOM 504 O O . ASP A 1 86 ? -4.413 8.696 4.593 1.00 85.19 86 ASP A O 1
ATOM 508 N N . GLY A 1 87 ? -4.663 8.801 2.353 1.00 85.19 87 GLY A N 1
ATOM 509 C CA . GLY A 1 87 ? -3.675 7.772 2.015 1.00 85.19 87 GLY A CA 1
ATOM 510 C C . GLY A 1 87 ? -3.889 6.420 2.704 1.00 85.19 87 GLY A C 1
ATOM 511 O O . GLY A 1 87 ? -2.910 5.767 3.075 1.00 85.19 87 GLY A O 1
ATOM 512 N N . VAL A 1 88 ? -5.140 5.997 2.916 1.00 91.25 88 VAL A N 1
ATOM 513 C CA . VAL A 1 88 ? -5.437 4.785 3.686 1.00 91.25 88 VAL A CA 1
ATOM 514 C C . VAL A 1 88 ? -5.129 3.534 2.872 1.00 91.25 88 VAL A C 1
ATOM 516 O O . VAL A 1 88 ? -5.618 3.344 1.758 1.00 91.25 88 VAL A O 1
ATOM 519 N N . THR A 1 89 ? -4.332 2.648 3.456 1.00 93.19 89 THR A N 1
ATOM 520 C CA . THR A 1 89 ? -3.920 1.376 2.870 1.00 93.19 89 THR A CA 1
ATOM 521 C C . THR A 1 89 ? -4.457 0.217 3.702 1.00 93.19 89 THR A C 1
ATOM 523 O O . THR A 1 89 ? -4.201 0.107 4.902 1.00 93.19 89 THR A O 1
ATOM 526 N N . LEU A 1 90 ? -5.184 -0.671 3.032 1.00 95.81 90 LEU A N 1
ATOM 527 C CA . LEU A 1 90 ? -5.599 -1.985 3.502 1.00 95.81 90 LEU A CA 1
ATOM 528 C C . LEU A 1 90 ? -4.618 -3.007 2.929 1.00 95.81 90 LEU A C 1
ATOM 530 O O . LEU A 1 90 ? -4.654 -3.310 1.741 1.00 95.81 90 LEU A O 1
ATOM 534 N N . ALA A 1 91 ? -3.711 -3.517 3.749 1.00 97.31 91 ALA A N 1
ATOM 535 C CA . ALA A 1 91 ? -2.727 -4.501 3.320 1.00 97.31 91 ALA A CA 1
ATOM 536 C C . ALA A 1 91 ? -3.134 -5.904 3.765 1.00 97.31 91 ALA A C 1
ATOM 538 O O . ALA A 1 91 ? -3.177 -6.190 4.964 1.00 97.31 91 ALA A O 1
ATOM 539 N N . VAL A 1 92 ? -3.384 -6.785 2.800 1.00 97.81 92 VAL A N 1
ATOM 540 C CA . VAL A 1 92 ? -3.561 -8.219 3.039 1.00 97.81 92 VAL A CA 1
ATOM 541 C C . VAL A 1 92 ? -2.190 -8.892 3.000 1.00 97.81 92 VAL A C 1
ATOM 543 O O . VAL A 1 92 ? -1.467 -8.784 2.012 1.00 97.81 92 VAL A O 1
ATOM 546 N N . LEU A 1 93 ? -1.828 -9.571 4.086 1.00 97.44 93 LEU A N 1
ATOM 547 C CA . LEU A 1 93 ? -0.566 -10.285 4.265 1.00 97.44 93 LEU A CA 1
ATOM 548 C C . LEU A 1 93 ? -0.835 -11.792 4.308 1.00 97.44 93 LEU A C 1
ATOM 550 O O . LEU A 1 93 ? -1.301 -12.330 5.315 1.00 97.44 93 LEU A O 1
ATOM 554 N N . GLU A 1 94 ? -0.518 -12.491 3.229 1.00 96.50 94 GLU A N 1
ATOM 555 C CA . GLU A 1 94 ? -0.605 -13.943 3.149 1.00 96.50 94 GLU A CA 1
ATOM 556 C C . GLU A 1 94 ? 0.687 -14.589 3.658 1.00 96.50 94 GLU A C 1
ATOM 558 O O . GLU A 1 94 ? 1.797 -14.323 3.188 1.00 96.50 94 GLU A O 1
ATOM 563 N N . THR A 1 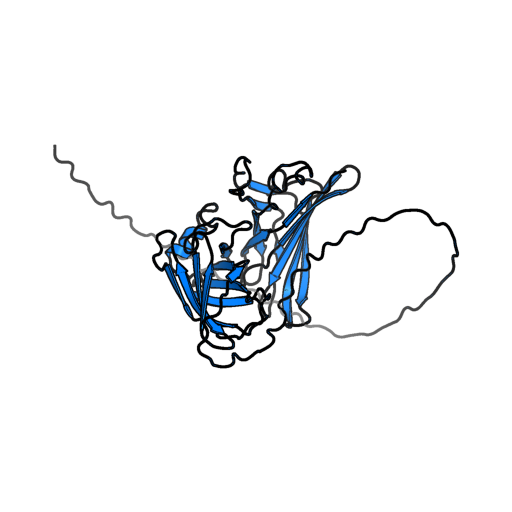95 ? 0.540 -15.476 4.640 1.00 92.88 95 THR A N 1
ATOM 564 C CA . THR A 1 95 ? 1.633 -16.297 5.166 1.00 92.88 95 THR A CA 1
ATOM 565 C C . THR A 1 95 ? 1.249 -17.761 5.040 1.00 92.88 95 THR A C 1
ATOM 567 O O . THR A 1 95 ? 0.163 -18.158 5.459 1.00 92.88 95 THR A O 1
ATOM 570 N N . SER A 1 96 ? 2.145 -18.575 4.482 1.00 91.50 96 SER A N 1
ATOM 571 C CA . SER A 1 96 ? 1.896 -20.006 4.300 1.00 91.50 96 SER A CA 1
ATOM 572 C C . SER A 1 96 ? 1.476 -20.676 5.614 1.00 91.50 96 SER A C 1
ATOM 574 O O . SER A 1 96 ? 2.123 -20.504 6.650 1.00 91.50 96 SER A O 1
ATOM 576 N N . GLY A 1 97 ? 0.370 -21.422 5.570 1.00 90.88 97 GLY A N 1
ATOM 577 C CA . GLY A 1 97 ? -0.169 -22.154 6.718 1.00 90.88 97 GLY A CA 1
ATOM 578 C C . GLY A 1 97 ? -0.860 -21.299 7.788 1.00 90.88 97 GLY A C 1
ATOM 579 O O . GLY A 1 97 ? -1.178 -21.831 8.850 1.00 90.88 97 GLY A O 1
ATOM 580 N N . LYS A 1 98 ? -1.105 -20.005 7.543 1.00 93.69 98 LYS A N 1
ATOM 581 C CA . LYS A 1 98 ? -1.827 -19.110 8.462 1.00 93.69 98 LYS A CA 1
ATOM 582 C C . LYS A 1 98 ? -3.001 -18.421 7.757 1.00 93.69 98 LYS A C 1
ATOM 584 O O . LYS A 1 98 ? -2.964 -18.275 6.535 1.00 93.69 98 LYS A O 1
ATOM 589 N N . PRO A 1 99 ? -4.034 -17.982 8.501 1.00 95.81 99 PRO A N 1
ATOM 590 C CA . PRO A 1 99 ? -5.012 -17.038 7.972 1.00 95.81 99 PRO A CA 1
ATOM 591 C C . PRO A 1 99 ? -4.313 -15.801 7.394 1.00 95.81 99 PRO A C 1
ATOM 593 O O . PRO A 1 99 ? -3.275 -15.374 7.903 1.00 95.81 99 PRO A O 1
ATOM 596 N N . ALA A 1 100 ? -4.875 -15.237 6.324 1.00 97.31 100 ALA A N 1
ATOM 597 C CA . ALA A 1 100 ? -4.381 -13.981 5.778 1.00 97.31 100 ALA A CA 1
ATOM 598 C C . ALA A 1 100 ? -4.571 -12.873 6.822 1.00 97.31 100 ALA A C 1
ATOM 600 O O . ALA A 1 100 ? -5.665 -12.716 7.359 1.00 97.31 100 ALA A O 1
ATOM 601 N N . GLY A 1 101 ? -3.520 -12.112 7.112 1.00 97.69 101 GLY A N 1
ATOM 602 C CA . GLY A 1 101 ? -3.601 -10.948 7.986 1.00 97.69 101 GLY A CA 1
ATOM 603 C C . GLY A 1 101 ? -4.104 -9.727 7.223 1.00 97.69 101 GLY A C 1
ATOM 604 O O . GLY A 1 101 ? -3.822 -9.573 6.040 1.00 97.69 101 GLY A O 1
ATOM 605 N N . LEU A 1 102 ? -4.812 -8.837 7.901 1.00 97.75 102 LEU A N 1
ATOM 606 C CA . LEU A 1 102 ? -5.178 -7.508 7.432 1.00 97.75 102 LEU A CA 1
ATOM 607 C C . LEU A 1 102 ? -4.470 -6.478 8.308 1.00 97.75 102 LEU A C 1
ATOM 609 O O . LEU A 1 102 ? -4.619 -6.492 9.530 1.00 97.75 102 LEU A O 1
ATOM 613 N N . ARG A 1 103 ? -3.730 -5.563 7.684 1.00 96.31 103 ARG A N 1
ATOM 614 C CA . ARG A 1 103 ? -3.204 -4.358 8.330 1.00 96.31 103 ARG A CA 1
ATOM 615 C C . ARG A 1 103 ? -3.859 -3.125 7.733 1.00 96.31 103 ARG A C 1
ATOM 617 O O . ARG A 1 103 ? -3.957 -3.006 6.515 1.00 96.31 103 ARG A O 1
ATOM 624 N N . VAL A 1 104 ? -4.265 -2.205 8.596 1.00 95.38 104 VAL A N 1
ATOM 625 C CA . VAL A 1 104 ? -4.808 -0.903 8.206 1.00 95.38 104 VAL A CA 1
ATOM 626 C C . VAL A 1 104 ? -3.814 0.165 8.625 1.00 95.38 104 VAL A C 1
ATOM 628 O O . VAL A 1 104 ? -3.412 0.211 9.789 1.00 95.38 104 VAL A O 1
ATOM 631 N N . ALA A 1 105 ? -3.408 1.002 7.679 1.00 92.50 105 ALA A N 1
ATOM 632 C CA . ALA A 1 105 ? -2.553 2.154 7.922 1.00 92.50 105 ALA A CA 1
ATOM 633 C C . ALA A 1 105 ? -3.066 3.361 7.139 1.00 92.50 105 ALA A C 1
ATOM 635 O O . ALA A 1 105 ? -3.680 3.197 6.088 1.00 92.50 105 ALA A O 1
ATOM 636 N N . GLY A 1 106 ? -2.811 4.561 7.632 1.00 90.88 106 GLY A N 1
ATOM 637 C CA . GLY A 1 106 ? -3.183 5.789 6.946 1.00 90.88 106 GLY A CA 1
ATOM 638 C C . GLY A 1 106 ? -2.878 7.012 7.790 1.00 90.88 106 GLY A C 1
ATOM 639 O O . GLY A 1 106 ? -2.300 6.926 8.877 1.00 90.88 106 GLY A O 1
ATOM 640 N N . ARG A 1 107 ? -3.326 8.166 7.306 1.00 89.56 107 ARG A N 1
ATOM 641 C CA . ARG A 1 107 ? -3.254 9.431 8.030 1.00 89.56 107 ARG A CA 1
ATOM 642 C C . ARG A 1 107 ? -4.642 9.878 8.468 1.00 89.56 107 ARG A C 1
ATOM 644 O O . ARG A 1 107 ? -5.574 9.844 7.671 1.00 89.56 107 ARG A O 1
ATOM 651 N N . LEU A 1 108 ? -4.760 10.322 9.717 1.00 89.31 108 LEU A N 1
ATOM 652 C CA . LEU A 1 108 ? -5.914 11.073 10.212 1.00 89.31 108 LEU A CA 1
ATOM 653 C C . LEU A 1 108 ? -5.524 12.546 10.312 1.00 89.31 108 LEU A C 1
ATOM 655 O O . LEU A 1 108 ? -4.439 12.877 10.796 1.00 89.31 108 LEU A O 1
ATOM 659 N N . VAL A 1 109 ? -6.390 13.432 9.833 1.00 87.75 109 VAL A N 1
ATOM 660 C CA . VAL A 1 109 ? -6.133 14.870 9.809 1.00 87.75 109 VAL A CA 1
ATOM 661 C C . VAL A 1 109 ? -7.255 15.614 10.512 1.00 87.75 109 VAL A C 1
ATOM 663 O O . VAL A 1 109 ? -8.422 15.509 10.139 1.00 87.75 109 VAL A O 1
ATOM 666 N N . ALA A 1 110 ? -6.851 16.398 11.508 1.00 87.00 110 ALA A N 1
ATOM 667 C CA . ALA A 1 110 ? -7.653 17.407 12.184 1.00 87.00 110 ALA A CA 1
ATOM 668 C C . ALA A 1 110 ? -7.093 18.802 11.860 1.00 87.00 110 ALA A C 1
ATOM 670 O O . ALA A 1 110 ? -5.893 18.951 11.610 1.00 87.00 110 ALA A O 1
ATOM 671 N N . SER A 1 111 ? -7.950 19.824 11.869 1.00 80.19 111 SER A N 1
ATOM 672 C CA . SER A 1 111 ? -7.631 21.191 11.424 1.00 80.19 111 SER A CA 1
ATOM 673 C C . SER A 1 111 ? -6.548 21.918 12.231 1.00 80.19 111 SER A C 1
ATOM 675 O O . SER A 1 111 ? -5.994 22.901 11.748 1.00 80.19 111 SER A O 1
ATOM 677 N N . ASP A 1 112 ? -6.246 21.469 13.445 1.00 80.44 112 ASP A N 1
ATOM 678 C CA . ASP A 1 112 ? -5.447 22.200 14.437 1.00 80.44 112 ASP A CA 1
ATOM 679 C C . ASP A 1 112 ? -4.298 21.381 15.048 1.00 80.44 112 ASP A C 1
ATOM 681 O O . ASP A 1 112 ? -3.661 21.826 15.998 1.00 80.44 112 ASP A O 1
ATOM 685 N N . GLY A 1 113 ? -4.004 20.194 14.509 1.00 75.69 113 GLY A N 1
ATOM 686 C CA . GLY A 1 113 ? -2.962 19.337 15.084 1.00 75.69 113 GLY A CA 1
ATOM 687 C C . GLY A 1 113 ? -3.395 18.548 16.321 1.00 75.69 113 GLY A C 1
ATOM 688 O O . GLY A 1 113 ? -2.528 18.001 17.000 1.00 75.69 113 GLY A O 1
ATOM 689 N N . THR A 1 114 ? -4.701 18.484 16.608 1.00 85.06 114 THR A N 1
ATOM 690 C CA . THR A 1 114 ? -5.277 17.727 17.730 1.00 85.06 114 THR A CA 1
ATOM 691 C C . THR A 1 114 ? -4.743 16.296 17.826 1.00 85.06 114 THR A C 1
ATOM 693 O O . THR A 1 114 ? -4.577 15.603 16.819 1.00 85.06 114 THR A O 1
ATOM 696 N N . CYS A 1 115 ? -4.539 15.840 19.064 1.00 88.25 115 CYS A N 1
ATOM 697 C CA . CYS A 1 115 ? -4.238 14.454 19.373 1.00 88.25 115 CYS A CA 1
ATOM 698 C C . CYS A 1 115 ? -5.435 13.547 19.075 1.00 88.25 115 CYS A C 1
ATOM 700 O O . CYS A 1 115 ? -6.528 13.759 19.606 1.00 88.25 115 CYS A O 1
ATOM 702 N N . LEU A 1 116 ? -5.222 12.503 18.277 1.00 89.94 116 LEU A N 1
ATOM 703 C CA . LEU A 1 116 ? -6.253 11.532 17.919 1.00 89.94 116 LEU A CA 1
ATOM 704 C C . LEU A 1 116 ? -5.863 10.150 18.427 1.00 89.94 116 LEU A C 1
ATOM 706 O O . LEU A 1 116 ? -4.765 9.674 18.168 1.00 89.94 116 LEU A O 1
ATOM 710 N N . LYS A 1 117 ? -6.777 9.469 19.109 1.00 91.94 117 LYS A N 1
ATOM 711 C CA . LYS A 1 117 ? -6.615 8.076 19.521 1.00 91.94 117 LYS A CA 1
ATOM 712 C C . LYS A 1 117 ? -7.709 7.233 18.872 1.00 91.94 117 LYS A C 1
ATOM 714 O O . LYS A 1 117 ? -8.836 7.227 19.374 1.00 91.94 117 LYS A O 1
ATOM 719 N N . PRO A 1 118 ? -7.414 6.542 17.760 1.00 93.06 118 PRO A N 1
ATOM 720 C CA . PRO A 1 118 ? -8.346 5.594 17.164 1.00 93.06 118 PRO A CA 1
ATOM 721 C C . PRO A 1 118 ? -8.675 4.472 18.155 1.00 93.06 118 PRO A C 1
ATOM 723 O O . PRO A 1 118 ? -7.792 3.970 18.850 1.00 93.06 118 PRO A O 1
ATOM 726 N N . GLU A 1 119 ? -9.939 4.062 18.209 1.00 94.81 119 GLU A N 1
ATOM 727 C CA . GLU A 1 119 ? -10.411 2.955 19.055 1.00 94.81 119 GLU A CA 1
ATOM 728 C C . GLU A 1 119 ? -11.022 1.830 18.215 1.00 94.81 119 GLU A C 1
ATOM 730 O O . GLU A 1 119 ? -10.778 0.649 18.479 1.00 94.81 119 GLU A O 1
ATOM 735 N N . SER A 1 120 ? -11.776 2.180 17.169 1.00 96.88 120 SER A N 1
ATOM 736 C CA . SER A 1 120 ? -12.350 1.208 16.242 1.00 96.88 120 SER A CA 1
ATOM 737 C C . SER A 1 120 ? -12.271 1.659 14.790 1.00 96.88 120 SER A C 1
ATOM 739 O O . SER A 1 120 ? -12.284 2.849 14.469 1.00 96.88 120 SER A O 1
ATOM 741 N N . ILE A 1 121 ? -12.183 0.669 13.906 1.00 96.75 121 ILE A N 1
ATOM 742 C CA . ILE A 1 121 ? -12.147 0.851 12.458 1.00 96.75 121 ILE A CA 1
ATOM 743 C C . ILE A 1 121 ? -13.182 -0.085 11.850 1.00 96.75 121 ILE A C 1
ATOM 745 O O . ILE A 1 121 ? -13.147 -1.291 12.083 1.00 96.75 121 ILE A O 1
ATOM 749 N N . GLU A 1 122 ? -14.099 0.451 11.061 1.00 96.62 122 GLU A N 1
ATOM 750 C CA . GLU A 1 122 ? -15.086 -0.319 10.310 1.00 96.62 122 GLU A CA 1
ATOM 751 C C . GLU A 1 122 ? -14.747 -0.225 8.826 1.00 96.62 122 GLU A C 1
ATOM 753 O O . GLU A 1 122 ? -14.709 0.865 8.257 1.00 96.62 122 GLU A O 1
ATOM 758 N N . LEU A 1 123 ? -14.508 -1.369 8.192 1.00 95.19 123 LEU A N 1
ATOM 759 C CA . LEU A 1 123 ? -14.455 -1.480 6.741 1.00 95.19 123 LEU A CA 1
ATOM 760 C C . LEU A 1 123 ? -15.881 -1.617 6.227 1.00 95.19 123 LEU A C 1
ATOM 762 O O . LEU A 1 123 ? -16.616 -2.505 6.658 1.00 95.19 123 LEU A O 1
ATOM 766 N N . VAL A 1 124 ? -16.274 -0.744 5.312 1.00 94.62 124 VAL A N 1
ATOM 767 C CA . VAL A 1 124 ? -17.651 -0.596 4.843 1.00 94.62 124 VAL A CA 1
ATOM 768 C C . VAL A 1 124 ? -17.701 -0.880 3.350 1.00 94.62 124 VAL A C 1
ATOM 770 O O . VAL A 1 124 ? -16.932 -0.321 2.574 1.00 94.62 124 VAL A O 1
ATOM 773 N N . ARG A 1 125 ? -18.600 -1.765 2.930 1.00 91.88 125 ARG A N 1
ATOM 774 C CA . ARG A 1 125 ? -18.835 -2.084 1.518 1.00 91.88 125 ARG A CA 1
ATOM 775 C C . ARG A 1 125 ? -19.499 -0.897 0.796 1.00 91.88 125 ARG A C 1
ATOM 777 O O . ARG A 1 125 ? -20.104 -0.046 1.450 1.00 91.88 125 ARG A O 1
ATOM 784 N N . PRO A 1 126 ? -19.483 -0.853 -0.549 1.00 87.88 126 PRO A N 1
ATOM 785 C CA . PRO A 1 126 ? -20.197 0.178 -1.311 1.00 87.88 126 PRO A CA 1
ATOM 786 C C . PRO A 1 126 ? -21.710 0.248 -1.028 1.00 87.88 126 PRO A C 1
ATOM 788 O O . PRO A 1 126 ? -22.313 1.310 -1.148 1.00 87.88 126 PRO A O 1
ATOM 791 N N . ASP A 1 127 ? -22.326 -0.861 -0.603 1.00 89.44 127 ASP A N 1
ATOM 792 C CA . ASP A 1 127 ? -23.734 -0.920 -0.177 1.00 89.44 127 ASP A CA 1
ATOM 793 C C . ASP A 1 127 ? -23.975 -0.417 1.264 1.00 89.44 127 ASP A C 1
ATOM 795 O O . ASP A 1 127 ? -25.089 -0.516 1.780 1.00 89.44 127 ASP A O 1
ATOM 799 N N . LYS A 1 128 ? -22.939 0.141 1.907 1.00 88.38 128 LYS A N 1
ATOM 800 C CA . LYS A 1 128 ? -22.908 0.666 3.282 1.00 88.38 128 LYS A CA 1
ATOM 801 C C . LYS A 1 128 ? -22.997 -0.381 4.391 1.00 88.38 128 LYS A C 1
ATOM 803 O O . LYS A 1 128 ? -23.067 -0.018 5.565 1.00 88.38 128 LYS A O 1
ATOM 808 N N . SER A 1 129 ? -22.964 -1.669 4.062 1.00 93.31 129 SER A N 1
ATOM 809 C CA . SER A 1 129 ? -22.854 -2.722 5.069 1.00 93.31 129 SER A CA 1
ATOM 810 C C . SER A 1 129 ? -21.418 -2.844 5.591 1.00 93.31 129 SER A C 1
ATOM 812 O O . SER A 1 129 ? -20.451 -2.635 4.860 1.00 93.31 129 SER A O 1
ATOM 814 N N . VAL A 1 130 ? -21.255 -3.204 6.866 1.00 95.25 130 VAL A N 1
ATOM 815 C CA . VAL A 1 130 ? -19.927 -3.428 7.455 1.00 95.25 130 VAL A CA 1
ATOM 816 C C . VAL A 1 130 ? -19.378 -4.772 6.971 1.00 95.25 130 VAL A C 1
ATOM 818 O O . VAL A 1 130 ? -20.021 -5.814 7.129 1.00 95.25 130 VAL A O 1
ATOM 821 N N . ALA A 1 131 ? -18.197 -4.740 6.358 1.00 95.44 131 ALA A N 1
ATOM 822 C CA . ALA A 1 131 ? -17.421 -5.911 5.966 1.00 95.44 131 ALA A CA 1
ATOM 823 C C . ALA A 1 131 ? -16.678 -6.505 7.164 1.00 95.44 131 ALA A C 1
ATOM 825 O O . ALA A 1 131 ? -16.768 -7.699 7.438 1.00 95.44 131 ALA A O 1
ATOM 826 N N . GLN A 1 132 ? -15.977 -5.652 7.912 1.00 97.56 132 GLN A N 1
ATOM 827 C CA . GLN A 1 132 ? -15.196 -6.063 9.071 1.00 97.56 132 GLN A CA 1
ATOM 828 C C . GLN A 1 132 ? -15.025 -4.901 10.050 1.00 97.56 132 GLN A C 1
ATOM 830 O O . GLN A 1 132 ? -14.801 -3.767 9.634 1.00 97.56 132 GLN A O 1
ATOM 835 N N . THR A 1 133 ? -15.078 -5.194 11.348 1.00 97.81 133 THR A N 1
ATOM 836 C CA . THR A 1 133 ? -14.707 -4.254 12.413 1.00 97.81 133 THR A CA 1
ATOM 837 C C . THR A 1 133 ? -13.381 -4.687 13.026 1.00 97.81 133 THR A C 1
ATOM 839 O O . THR A 1 133 ? -13.192 -5.865 13.329 1.00 97.81 133 THR A O 1
ATOM 842 N N . LEU A 1 134 ? -12.471 -3.736 13.212 1.00 97.44 134 LEU A N 1
ATOM 843 C CA . LEU A 1 134 ? -11.170 -3.926 13.836 1.00 97.44 134 LEU A CA 1
ATOM 844 C C . LEU A 1 134 ? -11.064 -3.064 15.094 1.00 97.44 134 LEU A C 1
ATOM 846 O O . LEU A 1 134 ? -11.551 -1.932 15.133 1.00 97.44 134 LEU A O 1
ATOM 850 N N . THR A 1 135 ? -10.379 -3.594 16.103 1.00 97.25 135 THR A N 1
ATOM 851 C CA . THR A 1 135 ? -9.903 -2.812 17.246 1.00 97.25 135 THR A CA 1
ATOM 852 C C . THR A 1 135 ? -8.600 -2.126 16.851 1.00 97.25 135 THR A C 1
ATOM 854 O O . THR A 1 135 ? -7.694 -2.779 16.329 1.00 97.25 135 THR A O 1
ATOM 857 N N . ALA A 1 136 ? -8.511 -0.816 17.069 1.00 93.00 136 ALA A N 1
ATOM 858 C CA . ALA A 1 136 ? -7.283 -0.072 16.810 1.00 93.00 136 ALA A CA 1
ATOM 859 C C . ALA A 1 136 ? -6.169 -0.450 17.804 1.00 93.00 136 ALA A C 1
ATOM 861 O O . ALA A 1 136 ? -6.453 -0.941 18.897 1.00 93.00 136 ALA A O 1
ATOM 862 N N . SER A 1 137 ? -4.902 -0.196 17.454 1.00 86.88 137 SER A N 1
ATOM 863 C CA . SER A 1 137 ? -3.745 -0.439 18.334 1.00 86.88 137 SER A CA 1
ATOM 864 C C . SER A 1 137 ? -3.828 0.355 19.641 1.00 86.88 137 SER A C 1
ATOM 866 O O . SER A 1 137 ? -3.286 -0.070 20.658 1.00 86.88 137 SER A O 1
ATOM 868 N N . GLY A 1 138 ? -4.565 1.472 19.627 1.00 75.00 138 GLY A N 1
ATOM 869 C CA . GLY A 1 138 ? -4.782 2.344 20.777 1.00 75.00 138 GLY A CA 1
ATOM 870 C C . GLY A 1 138 ? -3.697 3.404 20.960 1.00 75.00 138 GLY A C 1
ATOM 871 O O . GLY A 1 138 ? -3.735 4.128 21.959 1.00 75.00 138 GLY A O 1
ATOM 872 N N . ASP A 1 139 ? -2.764 3.515 20.015 1.00 81.88 139 ASP A N 1
ATOM 873 C CA . ASP A 1 139 ? -1.746 4.558 20.024 1.00 81.88 139 ASP A CA 1
ATOM 874 C C . ASP A 1 139 ? -2.374 5.918 19.717 1.00 81.88 139 ASP A C 1
ATOM 876 O O . ASP A 1 139 ? -3.255 6.054 18.865 1.00 81.88 139 ASP A O 1
ATOM 880 N N . ALA A 1 140 ? -1.930 6.932 20.455 1.00 78.81 140 ALA A N 1
ATOM 881 C CA . ALA A 1 140 ? -2.296 8.310 20.192 1.00 78.81 140 ALA A CA 1
ATOM 882 C C . ALA A 1 140 ? -1.389 8.878 19.098 1.00 78.81 140 ALA A C 1
ATOM 884 O O . ALA A 1 140 ? -0.174 8.670 19.108 1.00 78.81 140 ALA A O 1
ATOM 885 N N . LEU A 1 141 ? -2.000 9.583 18.157 1.00 81.56 141 LEU A N 1
ATOM 886 C CA . LEU A 1 141 ? -1.395 10.021 16.915 1.00 81.56 141 LEU A CA 1
ATOM 887 C C . LEU A 1 141 ? -1.482 11.540 16.827 1.00 81.56 141 LEU A C 1
ATOM 889 O O . LEU A 1 141 ? -2.540 12.133 17.067 1.00 81.56 141 LEU A O 1
ATOM 893 N N . THR A 1 142 ? -0.376 12.160 16.436 1.00 73.38 142 THR A N 1
ATOM 894 C CA . THR A 1 142 ? -0.389 13.515 15.896 1.00 73.38 142 THR A CA 1
ATOM 895 C C . THR A 1 142 ? -0.935 13.484 14.474 1.00 73.38 142 THR A C 1
ATOM 897 O O . THR A 1 142 ? -0.734 12.514 13.738 1.00 73.38 142 THR A O 1
ATOM 900 N N . SER A 1 143 ? -1.656 14.533 14.073 1.00 65.56 143 SER A N 1
ATOM 901 C CA . SER A 1 143 ? -2.092 14.635 12.682 1.00 65.56 143 SER A CA 1
ATOM 902 C C . SER A 1 143 ? -0.872 14.641 11.750 1.00 65.56 143 SER A C 1
ATOM 904 O O . SER A 1 143 ? 0.215 15.052 12.150 1.00 65.56 143 SER A O 1
ATOM 906 N N . TRP A 1 144 ? -1.062 14.188 10.508 1.00 67.06 144 TRP A N 1
ATOM 907 C CA . TRP A 1 144 ? -0.063 14.141 9.420 1.00 67.06 144 TRP A CA 1
ATOM 908 C C . TRP A 1 144 ? 0.787 12.875 9.270 1.00 67.06 144 TRP A C 1
ATOM 910 O O . TRP A 1 144 ? 1.259 12.622 8.152 1.00 67.06 144 TRP A O 1
ATOM 920 N N . ASP A 1 145 ? 0.905 12.042 10.300 1.00 66.81 145 ASP A N 1
ATOM 921 C CA . ASP A 1 145 ? 1.678 10.804 10.196 1.00 66.81 145 ASP A CA 1
ATOM 922 C C . ASP A 1 145 ? 0.882 9.707 9.470 1.00 66.81 145 ASP A C 1
ATOM 924 O O . ASP A 1 145 ? -0.299 9.480 9.743 1.00 66.81 145 ASP A O 1
ATOM 928 N N . ASN A 1 146 ? 1.531 9.019 8.524 1.00 76.38 146 ASN A N 1
ATOM 929 C CA . ASN A 1 146 ? 0.984 7.798 7.939 1.00 76.38 146 ASN A CA 1
ATOM 930 C C . ASN A 1 146 ? 1.396 6.617 8.817 1.00 76.38 146 ASN A C 1
ATOM 932 O O . ASN A 1 146 ? 2.541 6.164 8.773 1.00 76.38 146 ASN A O 1
ATOM 936 N N . VAL A 1 147 ? 0.470 6.167 9.652 1.00 83.88 147 VAL A N 1
ATOM 937 C CA . VAL A 1 147 ? 0.744 5.230 10.743 1.00 83.88 147 VAL A CA 1
ATOM 938 C C . VAL A 1 147 ? -0.147 4.013 10.657 1.00 83.88 147 VAL A C 1
ATOM 940 O O . VAL A 1 147 ? -1.238 4.030 10.089 1.00 83.88 147 VAL A O 1
ATOM 943 N N . HIS A 1 148 ? 0.342 2.932 11.248 1.00 89.69 148 HIS A N 1
ATOM 944 C CA . HIS A 1 148 ? -0.442 1.731 11.461 1.00 89.69 148 HIS A CA 1
ATOM 945 C C . HIS A 1 148 ? -1.553 2.011 12.478 1.00 89.69 148 HIS A C 1
ATOM 947 O O . HIS A 1 148 ? -1.292 2.557 13.544 1.00 89.69 148 HIS A O 1
ATOM 953 N N . TRP A 1 149 ? -2.792 1.657 12.136 1.00 91.06 149 TRP A N 1
ATOM 954 C CA . TRP A 1 149 ? -3.953 1.857 13.005 1.00 91.06 149 TRP A CA 1
ATOM 955 C C . TRP A 1 149 ? -4.446 0.560 13.631 1.00 91.06 149 TRP A C 1
ATOM 957 O O . TRP A 1 149 ? -4.879 0.569 14.777 1.00 91.06 149 TRP A O 1
ATOM 967 N N . ALA A 1 150 ? -4.454 -0.547 12.882 1.00 95.31 150 ALA A N 1
ATOM 968 C CA . ALA A 1 150 ? -4.982 -1.825 13.360 1.00 95.31 150 ALA A CA 1
ATOM 969 C C . ALA A 1 150 ? -4.439 -3.022 12.578 1.00 95.31 150 ALA A C 1
ATOM 971 O O . ALA A 1 150 ? -4.087 -2.920 11.399 1.00 95.31 150 ALA A O 1
ATOM 972 N N . SER A 1 151 ? -4.436 -4.181 13.234 1.00 95.44 151 SER A N 1
ATOM 973 C CA . SER A 1 151 ? -4.174 -5.486 12.622 1.00 95.44 151 SER A CA 1
ATOM 974 C C . SER A 1 151 ? -5.228 -6.492 13.075 1.00 95.44 151 SER A C 1
ATOM 976 O O . SER A 1 151 ? -5.603 -6.499 14.244 1.00 95.44 151 SER A O 1
ATOM 978 N N . ALA A 1 152 ? -5.672 -7.362 12.175 1.00 97.06 152 ALA A N 1
ATOM 979 C CA . ALA A 1 152 ? -6.557 -8.489 12.478 1.00 97.06 152 ALA A CA 1
ATOM 980 C C . ALA A 1 152 ? -6.370 -9.602 11.436 1.00 97.06 152 ALA A C 1
ATOM 982 O O . ALA A 1 152 ? -5.666 -9.404 10.449 1.00 97.06 152 ALA A O 1
ATOM 983 N N . ASP A 1 153 ? -7.026 -10.748 11.606 1.00 97.69 153 ASP A N 1
ATOM 984 C CA . ASP A 1 153 ? -7.210 -11.684 10.493 1.00 97.69 153 ASP A CA 1
ATOM 985 C C . ASP A 1 153 ? -8.147 -11.049 9.454 1.00 97.69 153 ASP A C 1
ATOM 987 O O . ASP A 1 153 ? -9.165 -10.451 9.808 1.00 97.69 153 ASP A O 1
ATOM 991 N N . ALA A 1 154 ? -7.813 -11.153 8.171 1.00 97.50 154 ALA A N 1
ATOM 992 C CA . ALA A 1 154 ? -8.638 -10.644 7.087 1.00 97.50 154 ALA A CA 1
ATOM 993 C C . ALA A 1 154 ? -9.901 -11.501 6.938 1.00 97.50 154 ALA A C 1
ATOM 995 O O . ALA A 1 154 ? -9.821 -12.727 6.814 1.00 97.50 154 ALA A O 1
ATOM 996 N N . ALA A 1 155 ? -11.072 -10.864 6.871 1.00 97.25 155 ALA A N 1
ATOM 997 C CA . ALA A 1 155 ? -12.286 -11.555 6.450 1.00 97.25 155 ALA A CA 1
ATOM 998 C C . ALA A 1 155 ? -12.083 -12.195 5.062 1.00 97.25 155 ALA A C 1
ATOM 1000 O O . ALA A 1 155 ? -11.431 -11.620 4.189 1.00 97.25 155 ALA A O 1
ATOM 1001 N N . ALA A 1 156 ? -12.671 -13.375 4.839 1.00 95.81 156 ALA A N 1
ATOM 1002 C CA . ALA A 1 156 ? -12.461 -14.148 3.610 1.00 95.81 156 ALA A CA 1
ATOM 1003 C C . ALA A 1 156 ? -12.823 -13.375 2.329 1.00 95.81 156 ALA A C 1
ATOM 1005 O O . ALA A 1 156 ? -12.191 -13.560 1.294 1.00 95.81 156 ALA A O 1
ATOM 1006 N N . GLU A 1 157 ? -13.823 -12.493 2.391 1.00 95.00 157 GLU A N 1
ATOM 1007 C CA . GLU A 1 157 ? -14.189 -11.641 1.255 1.00 95.00 157 GLU A CA 1
ATOM 1008 C C . GLU A 1 157 ? -13.108 -10.599 0.919 1.00 95.00 157 GLU A C 1
ATOM 1010 O O . GLU A 1 157 ? -12.933 -10.264 -0.247 1.00 95.00 157 GLU A O 1
ATOM 1015 N N . ILE A 1 158 ? -12.375 -10.101 1.923 1.00 95.44 158 ILE A N 1
ATOM 1016 C CA . ILE A 1 158 ? -11.333 -9.082 1.749 1.00 95.44 158 ILE A CA 1
ATOM 1017 C C . ILE A 1 158 ? -10.116 -9.724 1.095 1.00 95.44 158 ILE A C 1
ATOM 1019 O O . ILE A 1 158 ? -9.610 -9.210 0.101 1.00 95.44 158 ILE A O 1
ATOM 1023 N N . SER A 1 159 ? -9.676 -10.881 1.599 1.00 95.62 159 SER A N 1
ATOM 1024 C CA . SER A 1 159 ? -8.559 -11.618 0.998 1.00 95.62 159 SER A CA 1
ATOM 1025 C C . SER A 1 159 ? -8.908 -12.181 -0.381 1.00 95.62 159 SER A C 1
ATOM 1027 O O . SER A 1 159 ? -8.052 -12.212 -1.261 1.00 95.62 159 SER A O 1
ATOM 1029 N N . ALA A 1 160 ? -10.170 -12.546 -0.638 1.00 94.19 160 ALA A N 1
ATOM 1030 C CA . ALA A 1 160 ? -10.601 -12.982 -1.966 1.00 94.19 160 ALA A CA 1
ATOM 1031 C C . ALA A 1 160 ? -10.374 -11.917 -3.054 1.00 94.19 160 ALA A C 1
ATOM 1033 O O . ALA A 1 160 ? -10.121 -12.289 -4.202 1.00 94.19 160 ALA A O 1
ATOM 1034 N N . ARG A 1 161 ? -10.387 -10.620 -2.705 1.00 93.06 161 ARG A N 1
ATOM 1035 C CA . ARG A 1 161 ? -10.080 -9.531 -3.649 1.00 93.06 161 ARG A CA 1
ATOM 1036 C C . ARG A 1 161 ? -8.640 -9.542 -4.139 1.00 93.06 161 ARG A C 1
ATOM 1038 O O . ARG A 1 161 ? -8.379 -9.006 -5.204 1.00 93.06 161 ARG A O 1
ATOM 1045 N N . CYS A 1 162 ? -7.716 -10.204 -3.444 1.00 94.00 162 CYS A N 1
ATOM 1046 C CA . CYS A 1 162 ? -6.337 -10.339 -3.916 1.00 94.00 162 CYS A CA 1
ATOM 1047 C C . CYS A 1 162 ? -6.184 -11.168 -5.196 1.00 94.00 162 CYS A C 1
ATOM 1049 O O . CYS A 1 162 ? -5.104 -11.186 -5.781 1.00 94.00 162 CYS A O 1
ATOM 1051 N N . LYS A 1 163 ? -7.254 -11.828 -5.653 1.00 92.00 163 LYS A N 1
ATOM 1052 C CA . LYS A 1 163 ? -7.274 -12.596 -6.903 1.00 92.00 163 LYS A CA 1
ATO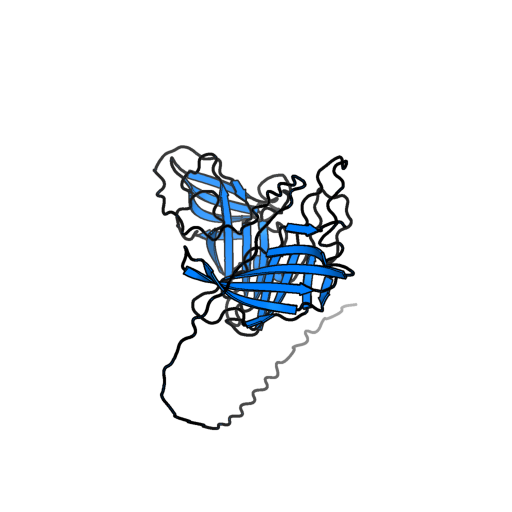M 1053 C C . LYS A 1 163 ? -7.587 -11.755 -8.138 1.00 92.00 163 LYS A C 1
ATOM 1055 O O . LYS A 1 163 ? -7.298 -12.214 -9.239 1.00 92.00 163 LYS A O 1
ATOM 1060 N N . ASP A 1 164 ? -8.178 -10.575 -7.969 1.00 88.94 164 ASP A N 1
ATOM 1061 C CA . ASP A 1 164 ? -8.542 -9.688 -9.072 1.00 88.94 164 ASP A CA 1
ATOM 1062 C C . ASP A 1 164 ? -7.769 -8.376 -8.941 1.00 88.94 164 ASP A C 1
ATOM 1064 O O . ASP A 1 164 ? -7.868 -7.675 -7.938 1.00 88.94 164 ASP A O 1
ATOM 1068 N N . GLU A 1 165 ? -6.949 -8.054 -9.940 1.00 85.31 165 GLU A N 1
ATOM 1069 C CA . GLU A 1 165 ? -6.073 -6.890 -9.861 1.00 85.31 165 GLU A CA 1
ATOM 1070 C C . GLU A 1 165 ? -6.839 -5.563 -9.875 1.00 85.31 165 GLU A C 1
ATOM 1072 O O . GLU A 1 165 ? -6.361 -4.604 -9.263 1.00 85.31 165 GLU A O 1
ATOM 1077 N N . LEU A 1 166 ? -8.002 -5.526 -10.532 1.00 80.12 166 LEU A N 1
ATOM 1078 C CA . LEU A 1 166 ? -8.769 -4.314 -10.823 1.00 80.12 166 LEU A CA 1
ATOM 1079 C C . LEU A 1 166 ? -9.787 -3.980 -9.723 1.00 80.12 166 LEU A C 1
ATOM 1081 O O . LEU A 1 166 ? -10.052 -2.807 -9.470 1.00 80.12 166 LEU A O 1
ATOM 1085 N N . ASP A 1 167 ? -10.269 -4.982 -8.989 1.00 80.81 167 ASP A N 1
ATOM 1086 C CA . ASP A 1 167 ? -11.285 -4.844 -7.929 1.00 80.81 167 ASP A CA 1
ATOM 1087 C C . ASP A 1 167 ? -10.726 -4.387 -6.562 1.00 80.81 167 ASP A C 1
ATOM 1089 O O . ASP A 1 167 ? -11.308 -4.658 -5.500 1.00 80.81 167 ASP A O 1
ATOM 1093 N N . ARG A 1 168 ? -9.568 -3.713 -6.563 1.00 82.25 168 ARG A N 1
ATOM 1094 C CA . ARG A 1 168 ? -8.783 -3.385 -5.354 1.00 82.25 168 ARG A CA 1
ATOM 1095 C C . ARG A 1 168 ? -8.623 -1.890 -5.077 1.00 82.25 168 ARG A C 1
ATOM 1097 O O . ARG A 1 168 ? -8.016 -1.519 -4.071 1.00 82.25 168 ARG A O 1
ATOM 1104 N N . ILE A 1 169 ? -9.206 -1.035 -5.913 1.00 77.81 169 ILE A N 1
ATOM 1105 C CA . ILE A 1 169 ? -9.253 0.419 -5.702 1.00 77.81 169 ILE A CA 1
ATOM 1106 C C . ILE A 1 169 ? -10.569 0.784 -5.037 1.00 77.81 169 ILE A C 1
ATOM 1108 O O . ILE A 1 169 ? -11.627 0.425 -5.546 1.00 77.81 169 ILE A O 1
ATOM 1112 N N . GLU A 1 170 ? -10.492 1.471 -3.899 1.00 78.50 170 GLU A N 1
ATOM 1113 C CA . GLU A 1 170 ? -11.653 1.820 -3.075 1.00 78.50 170 GLU A CA 1
ATOM 1114 C C . GLU A 1 170 ? -12.693 0.684 -2.941 1.00 78.50 170 GLU A C 1
ATOM 1116 O O . GLU A 1 170 ? -13.899 0.933 -3.000 1.00 78.50 170 GLU A O 1
ATOM 1121 N N . PRO A 1 171 ? -12.271 -0.586 -2.730 1.00 81.75 171 PRO A N 1
ATOM 1122 C CA . PRO A 1 171 ? -13.217 -1.696 -2.618 1.00 81.75 171 PRO A CA 1
ATOM 1123 C C . PRO A 1 171 ? -14.072 -1.585 -1.352 1.00 81.75 171 PRO A C 1
ATOM 1125 O O . PRO A 1 171 ? -15.105 -2.246 -1.226 1.00 81.75 171 PRO A O 1
ATOM 1128 N N . TYR A 1 172 ? -13.606 -0.760 -0.415 1.00 90.62 172 TYR A N 1
ATOM 1129 C CA . TYR A 1 172 ? -14.229 -0.447 0.849 1.00 90.62 172 TYR A CA 1
ATOM 1130 C C . TYR A 1 172 ? -14.090 1.050 1.113 1.00 90.62 172 TYR A C 1
ATOM 1132 O O . TYR A 1 172 ? -13.067 1.660 0.794 1.00 90.62 172 TYR A O 1
ATOM 1140 N N . GLY A 1 173 ? -15.098 1.625 1.756 1.00 92.19 173 GLY A N 1
ATOM 1141 C CA . GLY A 1 173 ? -14.891 2.793 2.593 1.00 92.19 173 GLY A CA 1
ATOM 1142 C C . GLY A 1 173 ? -14.465 2.381 4.001 1.00 92.19 173 GLY A C 1
ATOM 1143 O O . GLY A 1 173 ? -14.494 1.205 4.367 1.00 92.19 173 GLY A O 1
ATOM 1144 N N . ILE A 1 174 ? -14.046 3.352 4.797 1.00 93.19 174 ILE A N 1
ATOM 1145 C CA . ILE A 1 174 ? -13.541 3.159 6.151 1.00 93.19 174 ILE A CA 1
ATOM 1146 C C . ILE A 1 174 ? -14.206 4.178 7.064 1.00 93.19 174 ILE A C 1
ATOM 1148 O O . ILE A 1 174 ? -14.295 5.356 6.720 1.00 93.19 174 ILE A O 1
ATOM 1152 N N . ILE A 1 175 ? -14.655 3.724 8.229 1.00 94.31 175 ILE A N 1
ATOM 1153 C CA . ILE A 1 175 ? -15.086 4.587 9.326 1.00 94.31 175 ILE A CA 1
ATOM 1154 C C . ILE A 1 175 ? -14.123 4.371 10.487 1.00 94.31 175 ILE A C 1
ATOM 1156 O O . ILE A 1 175 ? -14.014 3.258 10.995 1.00 94.31 175 ILE A O 1
ATOM 1160 N N . VAL A 1 176 ? -13.431 5.423 10.910 1.00 94.31 176 VAL A N 1
ATOM 1161 C CA . VAL A 1 176 ? -12.551 5.400 12.083 1.00 94.31 176 VAL A CA 1
ATOM 1162 C C . VAL A 1 176 ? -13.230 6.162 13.207 1.00 94.31 176 VAL A C 1
ATOM 1164 O O . VAL A 1 176 ? -13.605 7.318 13.028 1.00 94.31 176 VAL A O 1
ATOM 1167 N N . LYS A 1 177 ? -13.384 5.528 14.367 1.00 95.19 177 LYS A N 1
ATOM 1168 C CA . LYS A 1 177 ? -13.956 6.144 15.568 1.00 95.19 177 LYS A CA 1
ATOM 1169 C C . LYS A 1 177 ? -12.917 6.143 16.673 1.00 95.19 177 LYS A C 1
ATOM 1171 O O . LYS A 1 177 ? -12.135 5.196 16.800 1.00 95.19 177 LYS A O 1
ATOM 1176 N N . GLY A 1 178 ? -12.922 7.184 17.490 1.00 93.94 178 GLY A N 1
ATOM 1177 C CA . GLY A 1 178 ? -12.003 7.265 18.613 1.00 93.94 178 GLY A CA 1
ATOM 1178 C C . GLY A 1 178 ? -12.187 8.504 19.471 1.00 93.94 178 GLY A C 1
ATOM 1179 O O . GLY A 1 178 ? -13.242 9.146 19.463 1.00 93.94 178 GLY A O 1
ATOM 1180 N N . LEU A 1 179 ? -11.132 8.823 20.213 1.00 92.00 179 LEU A N 1
ATOM 1181 C CA . LEU A 1 179 ? -11.055 9.974 21.106 1.00 92.00 179 LEU A CA 1
ATOM 1182 C C . LEU A 1 179 ? -10.174 11.061 20.493 1.00 92.00 179 LEU A C 1
ATOM 1184 O O . LEU A 1 179 ? -9.141 10.764 19.896 1.00 92.00 179 LEU A O 1
ATOM 1188 N N . SER A 1 180 ? -10.567 12.314 20.668 1.00 89.50 180 SER A N 1
ATOM 1189 C CA . SER A 1 180 ? -9.776 13.492 20.312 1.00 89.50 180 SER A CA 1
ATOM 1190 C C . SER A 1 180 ? -9.581 14.377 21.536 1.00 89.50 180 SER A C 1
ATOM 1192 O O . SER A 1 180 ? -10.288 14.216 22.539 1.00 89.50 180 SER A O 1
ATOM 1194 N N . ASP A 1 181 ? -8.674 15.351 21.454 1.00 81.19 181 ASP A N 1
ATOM 1195 C CA . ASP A 1 181 ? -8.727 16.475 22.389 1.00 81.19 181 ASP A CA 1
ATOM 1196 C C . ASP A 1 181 ? -10.127 17.089 22.346 1.00 81.19 181 ASP A C 1
ATOM 1198 O O . ASP A 1 181 ? -10.685 17.377 21.285 1.00 81.19 181 ASP A O 1
ATOM 1202 N N . GLY A 1 182 ? -10.744 17.204 23.512 1.00 75.38 182 GLY A N 1
ATOM 1203 C CA . GLY A 1 182 ? -12.076 17.757 23.643 1.00 75.38 182 GLY A CA 1
ATOM 1204 C C . GLY A 1 182 ? -13.231 16.811 23.314 1.00 75.38 182 GLY A C 1
ATOM 1205 O O . GLY A 1 182 ? -14.357 17.288 23.421 1.00 75.38 182 GLY A O 1
ATOM 1206 N N . GLY A 1 183 ? -13.036 15.517 23.005 1.00 87.75 183 GLY A N 1
ATOM 1207 C CA . GLY A 1 183 ? -14.159 14.568 22.918 1.00 87.75 183 GLY A CA 1
ATOM 1208 C C . GLY A 1 183 ? -13.972 13.329 22.045 1.00 87.75 183 GLY A C 1
ATOM 1209 O O . GLY A 1 183 ? -13.013 12.575 22.203 1.00 87.75 183 GLY A O 1
ATOM 1210 N N . LYS A 1 184 ? -14.976 13.046 21.209 1.00 92.12 184 LYS A N 1
ATOM 1211 C CA . LYS A 1 184 ? -15.008 11.887 20.303 1.00 92.12 184 LYS A CA 1
ATOM 1212 C C . LYS A 1 184 ? -14.945 12.368 18.863 1.00 92.12 184 LYS A C 1
ATOM 1214 O O . LYS A 1 184 ? -15.511 13.412 18.539 1.00 92.12 184 LYS A O 1
ATOM 1219 N N . PHE A 1 185 ? -14.344 11.564 17.997 1.00 92.12 185 PHE A N 1
ATOM 1220 C CA . PHE A 1 185 ? -14.357 11.811 16.560 1.00 92.12 185 PHE A CA 1
ATOM 1221 C C . PHE A 1 185 ? -14.869 10.596 15.788 1.00 92.12 185 PHE A C 1
ATOM 1223 O O . PHE A 1 185 ? -14.785 9.451 16.245 1.00 92.12 185 PHE A O 1
ATOM 1230 N N . GLU A 1 186 ? -15.380 10.871 14.593 1.00 93.75 186 GLU A N 1
ATOM 1231 C CA . GLU A 1 186 ? -15.689 9.882 13.569 1.00 93.75 186 GLU A CA 1
ATOM 1232 C C . GLU A 1 186 ? -15.156 10.410 12.235 1.00 93.75 186 GLU A C 1
ATOM 1234 O O . GLU A 1 186 ? -15.576 11.470 11.779 1.00 93.75 186 GLU A O 1
ATOM 1239 N N . ALA A 1 187 ? -14.234 9.675 11.619 1.00 91.81 187 ALA A N 1
ATOM 1240 C CA . ALA A 1 187 ? -13.691 9.977 10.301 1.00 91.81 187 ALA A CA 1
ATOM 1241 C C . ALA A 1 187 ? -14.232 8.978 9.278 1.00 91.81 187 ALA A C 1
ATOM 1243 O O . ALA A 1 187 ? -14.207 7.769 9.515 1.00 91.81 187 ALA A O 1
ATOM 1244 N N . LYS A 1 188 ? -14.715 9.473 8.138 1.00 91.62 188 LYS A N 1
ATOM 1245 C CA . LYS A 1 188 ? -15.328 8.680 7.064 1.00 91.62 188 LYS A CA 1
ATOM 1246 C C . LYS A 1 188 ? -14.521 8.828 5.786 1.00 91.62 188 LYS A C 1
ATOM 1248 O O . LYS A 1 188 ? -14.257 9.938 5.347 1.00 91.62 188 LYS A O 1
ATOM 1253 N N . CYS A 1 189 ? -14.093 7.716 5.200 1.00 86.56 189 CYS A N 1
ATOM 1254 C CA . CYS A 1 189 ? -13.071 7.724 4.156 1.00 86.56 189 CYS A CA 1
ATOM 1255 C C . CYS A 1 189 ? -13.429 6.759 3.022 1.00 86.56 189 CYS A C 1
ATOM 1257 O O . CYS A 1 189 ? -13.829 5.628 3.275 1.00 86.56 189 CYS A O 1
ATOM 1259 N N . GLY A 1 190 ? -13.283 7.202 1.770 1.00 81.19 190 GLY A N 1
ATOM 1260 C CA . GLY A 1 190 ? -13.565 6.402 0.571 1.00 81.19 190 GLY A CA 1
ATOM 1261 C C . GLY A 1 190 ? -15.015 6.471 0.062 1.00 81.19 190 GLY A C 1
ATOM 1262 O O . GLY A 1 190 ? -15.942 6.888 0.762 1.00 81.19 190 GLY A O 1
ATOM 1263 N N . THR A 1 191 ? -15.196 6.022 -1.182 1.00 66.44 191 THR A N 1
ATOM 1264 C CA . THR A 1 191 ? -16.397 6.182 -2.029 1.00 66.44 191 THR A CA 1
ATOM 1265 C C . THR A 1 191 ? -17.660 5.455 -1.555 1.00 66.44 191 THR A C 1
ATOM 1267 O O . THR A 1 191 ? -18.750 5.741 -2.046 1.00 66.44 191 THR A O 1
ATOM 1270 N N . GLY A 1 192 ? -17.559 4.545 -0.580 1.00 59.34 192 GLY A N 1
ATOM 1271 C CA . GLY A 1 192 ? -18.717 3.866 0.025 1.00 59.34 192 GLY A CA 1
ATOM 1272 C C . GLY A 1 192 ? -19.372 4.628 1.185 1.00 59.34 192 GLY A C 1
ATOM 1273 O O . GLY A 1 192 ? -20.511 4.336 1.553 1.00 59.34 192 GLY A O 1
ATOM 1274 N N . VAL A 1 193 ? -18.670 5.603 1.769 1.00 59.25 193 VAL A N 1
ATOM 1275 C CA . VAL A 1 193 ? -19.121 6.314 2.978 1.00 59.25 193 VAL A CA 1
ATOM 1276 C C . VAL A 1 193 ? -19.325 7.805 2.705 1.00 59.25 193 VAL A C 1
ATOM 1278 O O . VAL A 1 193 ? -20.285 8.388 3.211 1.00 59.25 193 VAL A O 1
ATOM 1281 N N . GLU A 1 194 ? -18.493 8.401 1.850 1.00 61.59 194 GLU A N 1
ATOM 1282 C CA . GLU A 1 194 ? -18.655 9.768 1.349 1.00 61.59 194 GLU A CA 1
ATOM 1283 C C . GLU A 1 194 ? -19.023 9.743 -0.143 1.00 61.59 194 GLU A C 1
ATOM 1285 O O . GLU A 1 194 ? -18.489 8.948 -0.916 1.00 61.59 194 GLU A O 1
ATOM 1290 N N . MET A 1 195 ? -19.967 10.593 -0.563 1.00 46.91 195 MET A N 1
ATOM 1291 C CA . MET A 1 195 ? -20.409 10.665 -1.961 1.00 46.91 195 MET A CA 1
ATOM 1292 C C . MET A 1 195 ? -19.362 11.389 -2.819 1.00 46.91 195 MET A C 1
ATOM 1294 O O . MET A 1 195 ? -19.499 12.578 -3.092 1.00 46.91 195 MET A O 1
ATOM 1298 N N . GLY A 1 196 ? -18.312 10.689 -3.245 1.00 58.72 196 GLY A N 1
ATOM 1299 C CA . GLY A 1 196 ? -17.380 11.209 -4.246 1.00 58.72 196 GLY A CA 1
ATOM 1300 C C . GLY A 1 196 ? -16.088 10.411 -4.358 1.00 58.72 196 GLY A C 1
ATOM 1301 O O . GLY A 1 196 ? -15.472 10.072 -3.353 1.00 58.72 196 GLY A O 1
ATOM 1302 N N . SER A 1 197 ? -15.662 10.141 -5.593 1.00 62.78 197 SER A N 1
ATOM 1303 C CA . SER A 1 197 ? -14.302 9.681 -5.877 1.00 62.78 197 SER A CA 1
ATOM 1304 C C . SER A 1 197 ? -13.318 10.802 -5.570 1.00 62.78 197 SER A C 1
ATOM 1306 O O . SER A 1 197 ? -13.519 11.931 -6.022 1.00 62.78 197 SER A O 1
ATOM 1308 N N . SER A 1 198 ? -12.245 10.510 -4.844 1.00 75.62 198 SER A N 1
ATOM 1309 C CA . SER A 1 198 ? -11.110 11.424 -4.693 1.00 75.62 198 SER A CA 1
ATOM 1310 C C . SER A 1 198 ? -9.937 10.958 -5.544 1.00 75.62 198 SER A C 1
ATOM 1312 O O . SER A 1 198 ? -9.837 9.778 -5.877 1.00 75.62 198 SER A O 1
ATOM 1314 N N . TRP A 1 199 ? -9.034 11.878 -5.888 1.00 73.75 199 TRP A N 1
ATOM 1315 C CA . TRP A 1 199 ? -7.759 11.506 -6.491 1.00 73.75 199 TRP A CA 1
ATOM 1316 C C . TRP A 1 199 ? -6.576 12.102 -5.721 1.00 73.75 199 TRP A C 1
ATOM 1318 O O . TRP A 1 199 ? -6.566 13.319 -5.520 1.00 73.75 199 TRP A O 1
ATOM 1328 N N . PRO A 1 200 ? -5.570 11.287 -5.343 1.00 79.50 200 PRO A N 1
ATOM 1329 C CA . PRO A 1 200 ? -5.511 9.822 -5.486 1.00 79.50 200 PRO A CA 1
ATOM 1330 C C . PRO A 1 200 ? -6.618 9.087 -4.689 1.00 79.50 200 PRO A C 1
ATOM 1332 O O . PRO A 1 200 ? -7.304 9.719 -3.875 1.00 79.50 200 PRO A O 1
ATOM 1335 N N . PRO A 1 201 ? -6.844 7.781 -4.943 1.00 81.88 201 PRO A N 1
ATOM 1336 C CA . PRO A 1 201 ? -7.806 6.982 -4.184 1.00 81.88 201 PRO A CA 1
ATOM 1337 C C . PRO A 1 201 ? -7.552 7.075 -2.675 1.00 81.88 201 PRO A C 1
ATOM 1339 O O . PRO A 1 201 ? -6.414 6.934 -2.225 1.00 81.88 201 PRO A O 1
ATOM 1342 N N . ARG A 1 202 ? -8.605 7.295 -1.878 1.00 85.62 202 ARG A N 1
ATOM 1343 C CA . ARG A 1 202 ? -8.456 7.446 -0.413 1.00 85.62 202 ARG A CA 1
ATOM 1344 C C . ARG A 1 202 ? -8.201 6.127 0.295 1.00 85.62 202 ARG A C 1
ATOM 1346 O O . ARG A 1 202 ? -7.565 6.123 1.345 1.00 85.62 202 ARG A O 1
ATOM 1353 N N . VAL A 1 203 ? -8.743 5.040 -0.251 1.00 89.44 203 VAL A N 1
ATOM 1354 C CA . VAL A 1 203 ? -8.636 3.693 0.308 1.00 89.44 203 VAL A CA 1
ATOM 1355 C C . VAL A 1 203 ? -8.133 2.749 -0.773 1.00 89.44 203 VAL A C 1
ATOM 1357 O O . VAL A 1 203 ? -8.744 2.607 -1.830 1.00 89.44 203 VAL A O 1
ATOM 1360 N N . MET A 1 204 ? -7.016 2.088 -0.502 1.00 91.25 204 MET A N 1
ATOM 1361 C CA . MET A 1 204 ? -6.357 1.179 -1.438 1.00 91.25 204 MET A CA 1
ATOM 1362 C C . MET A 1 204 ? -6.201 -0.186 -0.788 1.00 91.25 204 MET A C 1
ATOM 1364 O O . MET A 1 204 ? -5.774 -0.260 0.362 1.00 91.25 204 MET A O 1
ATOM 1368 N N . LEU A 1 205 ? -6.509 -1.262 -1.513 1.00 94.69 205 LEU A N 1
ATOM 1369 C CA . LEU A 1 205 ? -6.224 -2.619 -1.060 1.00 94.69 205 LEU A CA 1
ATOM 1370 C C . LEU A 1 205 ? -4.983 -3.158 -1.774 1.00 94.69 205 LEU A C 1
ATOM 1372 O O . LEU A 1 205 ? -4.955 -3.260 -2.996 1.00 94.69 205 LEU A O 1
ATOM 1376 N N . THR A 1 206 ? -3.963 -3.508 -0.997 1.00 96.12 206 THR A N 1
ATOM 1377 C CA . THR A 1 206 ? -2.714 -4.109 -1.481 1.00 96.12 206 THR A CA 1
ATOM 1378 C C . THR A 1 206 ? -2.595 -5.538 -0.974 1.00 96.12 206 THR A C 1
ATOM 1380 O O . THR A 1 206 ? -3.069 -5.868 0.116 1.00 96.12 206 THR A O 1
ATOM 1383 N N . CYS A 1 207 ? -1.967 -6.394 -1.768 1.00 96.88 207 CYS A N 1
ATOM 1384 C CA . CYS A 1 207 ? -1.874 -7.823 -1.515 1.00 96.88 207 CYS A CA 1
ATOM 1385 C C . CYS A 1 207 ? -0.424 -8.275 -1.535 1.00 96.88 207 CYS A C 1
ATOM 1387 O O . CYS A 1 207 ? 0.302 -8.043 -2.503 1.00 96.88 207 CYS A O 1
ATOM 1389 N N . HIS A 1 208 ? -0.023 -8.960 -0.470 1.00 97.31 208 HIS A N 1
ATOM 1390 C CA . HIS A 1 208 ? 1.358 -9.364 -0.263 1.00 97.31 208 HIS A CA 1
ATOM 1391 C C . HIS A 1 208 ? 1.412 -10.805 0.215 1.00 97.31 208 HIS A C 1
ATOM 1393 O O . HIS A 1 208 ? 0.600 -11.220 1.036 1.00 97.31 208 HIS A O 1
ATOM 1399 N N . SER A 1 209 ? 2.413 -11.547 -0.233 1.00 97.25 209 SER A N 1
ATOM 1400 C CA . SER A 1 209 ? 2.709 -12.896 0.244 1.00 97.25 209 SER A CA 1
ATOM 1401 C C . SER A 1 209 ? 4.173 -12.982 0.643 1.00 97.25 209 SER A C 1
ATOM 1403 O O . SER A 1 209 ? 5.026 -12.461 -0.071 1.00 97.25 209 SER A O 1
ATOM 1405 N N . GLY A 1 210 ? 4.487 -13.653 1.751 1.00 94.81 210 GLY A N 1
ATOM 1406 C CA . GLY A 1 210 ? 5.883 -13.859 2.173 1.00 94.81 210 GLY A CA 1
ATOM 1407 C C . GLY A 1 210 ? 6.578 -12.615 2.751 1.00 94.81 210 GLY A C 1
ATOM 1408 O O . GLY A 1 210 ? 7.792 -12.627 2.950 1.00 94.81 210 GLY A O 1
ATOM 1409 N N . LEU A 1 211 ? 5.816 -11.560 3.058 1.00 94.94 211 LEU A N 1
ATOM 1410 C CA . LEU A 1 211 ? 6.279 -10.358 3.757 1.00 94.94 211 LEU A CA 1
ATOM 1411 C C . LEU A 1 211 ? 5.699 -10.293 5.174 1.00 94.94 211 LEU A C 1
ATOM 1413 O O . LEU A 1 211 ? 4.576 -10.727 5.423 1.00 94.94 211 LEU A O 1
ATOM 1417 N N . THR A 1 212 ? 6.458 -9.723 6.109 1.00 91.81 212 THR A N 1
ATOM 1418 C CA . THR A 1 212 ? 6.019 -9.518 7.502 1.00 91.81 212 THR A CA 1
ATOM 1419 C C . THR A 1 212 ? 5.282 -8.193 7.698 1.00 91.81 212 THR A C 1
ATOM 1421 O 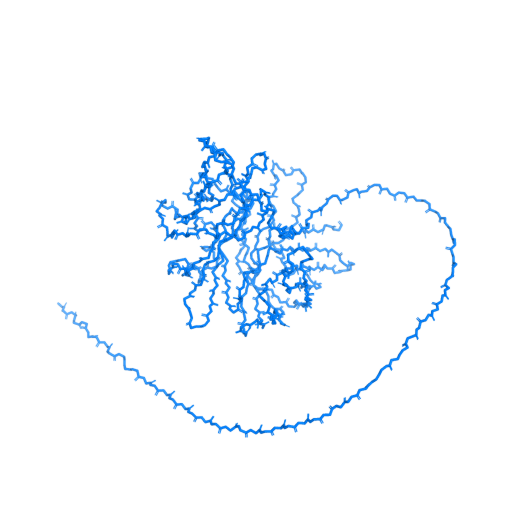O . THR A 1 212 ? 4.446 -8.076 8.598 1.00 91.81 212 THR A O 1
ATOM 1424 N N . ARG A 1 213 ? 5.556 -7.203 6.841 1.00 91.75 213 ARG A N 1
ATOM 1425 C CA . ARG A 1 213 ? 4.893 -5.896 6.796 1.00 91.75 213 ARG A CA 1
ATOM 1426 C C . ARG A 1 213 ? 4.646 -5.499 5.334 1.00 91.75 213 ARG A C 1
ATOM 1428 O O . ARG A 1 213 ? 5.378 -5.961 4.458 1.00 91.75 213 ARG A O 1
ATOM 1435 N N . PRO A 1 214 ? 3.621 -4.679 5.052 1.00 93.62 214 PRO A N 1
ATOM 1436 C CA . PRO A 1 214 ? 3.427 -4.154 3.709 1.00 93.62 214 PRO A CA 1
ATOM 1437 C C . PRO A 1 214 ? 4.585 -3.228 3.308 1.00 93.62 214 PRO A C 1
ATOM 1439 O O . PRO A 1 214 ? 5.117 -2.529 4.175 1.00 93.62 214 PRO A O 1
ATOM 1442 N N . PRO A 1 215 ? 4.945 -3.172 2.016 1.00 93.25 215 PRO A N 1
ATOM 1443 C CA . PRO A 1 215 ? 5.823 -2.144 1.480 1.00 93.25 215 PRO A CA 1
ATOM 1444 C C . PRO A 1 215 ? 5.275 -0.737 1.753 1.00 93.25 215 PRO A C 1
ATOM 1446 O O . PRO A 1 215 ? 4.061 -0.525 1.800 1.00 93.25 215 PRO A O 1
ATOM 1449 N N . ALA A 1 216 ? 6.172 0.233 1.905 1.00 89.94 216 ALA A N 1
ATOM 1450 C CA . ALA A 1 216 ? 5.794 1.640 1.947 1.00 89.94 216 ALA A CA 1
ATOM 1451 C C . ALA A 1 216 ? 5.437 2.154 0.539 1.00 89.94 216 ALA A C 1
ATOM 1453 O O . ALA A 1 216 ? 5.612 1.465 -0.469 1.00 89.94 216 ALA A O 1
ATOM 1454 N N . PHE A 1 217 ? 4.961 3.398 0.462 1.00 88.62 217 PHE A N 1
ATOM 1455 C CA . PHE A 1 217 ? 4.735 4.065 -0.818 1.00 88.62 217 PHE A CA 1
ATOM 1456 C C . PHE A 1 217 ? 6.037 4.175 -1.618 1.00 88.62 217 PHE A C 1
ATOM 1458 O O . PHE A 1 217 ? 7.116 4.409 -1.066 1.00 88.62 217 PHE A O 1
ATOM 1465 N N . GLY A 1 218 ? 5.913 4.002 -2.929 1.00 91.94 218 GLY A N 1
ATOM 1466 C CA . GLY A 1 218 ? 6.995 4.151 -3.887 1.00 91.94 218 GLY A CA 1
ATOM 1467 C C . GLY A 1 218 ? 6.835 5.401 -4.743 1.00 91.94 218 GLY A C 1
ATOM 1468 O O . GLY A 1 218 ? 5.771 6.016 -4.801 1.00 91.94 218 GLY A O 1
ATOM 1469 N N . ASN A 1 219 ? 7.905 5.747 -5.448 1.00 94.06 219 ASN A N 1
ATOM 1470 C CA . ASN A 1 219 ? 7.912 6.813 -6.445 1.00 94.06 219 ASN A CA 1
ATOM 1471 C C . ASN A 1 219 ? 8.586 6.305 -7.710 1.00 94.06 219 ASN A C 1
ATOM 1473 O O . ASN A 1 219 ? 9.562 5.558 -7.633 1.00 94.06 219 ASN A O 1
ATOM 1477 N N . ALA A 1 220 ? 8.110 6.754 -8.862 1.00 95.88 220 ALA A N 1
ATOM 1478 C CA . ALA A 1 220 ? 8.749 6.472 -10.135 1.00 95.88 220 ALA A CA 1
ATOM 1479 C C . ALA A 1 220 ? 9.146 7.766 -10.848 1.00 95.88 220 ALA A C 1
ATOM 1481 O O . ALA A 1 220 ? 8.525 8.815 -10.670 1.00 95.88 220 ALA A O 1
ATOM 1482 N N . MET A 1 221 ? 10.195 7.690 -11.656 1.00 95.12 221 MET A N 1
ATOM 1483 C CA . MET A 1 221 ? 10.662 8.805 -12.466 1.00 95.12 221 MET A CA 1
ATOM 1484 C C . MET A 1 221 ? 11.142 8.301 -13.821 1.00 95.12 221 MET A C 1
ATOM 1486 O O . MET A 1 221 ? 11.922 7.357 -13.900 1.00 95.12 221 MET A O 1
ATOM 1490 N N . VAL A 1 222 ? 10.713 8.970 -14.886 1.00 95.19 222 VAL A N 1
ATOM 1491 C CA . VAL A 1 222 ? 11.175 8.761 -16.258 1.00 95.19 222 VAL A CA 1
ATOM 1492 C C . VAL A 1 222 ? 11.895 10.030 -16.705 1.00 95.19 222 VAL A C 1
ATOM 1494 O O . VAL A 1 222 ? 11.296 11.107 -16.744 1.00 95.19 222 VAL A O 1
ATOM 1497 N N . GLN A 1 223 ? 13.180 9.938 -17.039 1.00 94.00 223 GLN A N 1
ATOM 1498 C CA . GLN A 1 223 ? 13.986 11.103 -17.413 1.00 94.00 223 GLN A CA 1
ATOM 1499 C C . GLN A 1 223 ? 14.923 10.834 -18.599 1.00 94.00 223 GLN A C 1
ATOM 1501 O O . GLN A 1 223 ? 15.456 9.730 -18.737 1.00 94.00 223 GLN A O 1
ATOM 1506 N N . PRO A 1 224 ? 15.185 11.837 -19.453 1.00 89.88 224 PRO A N 1
ATOM 1507 C CA . PRO A 1 224 ? 16.232 11.742 -20.463 1.00 89.88 224 PRO A CA 1
ATOM 1508 C C . PRO A 1 224 ? 17.615 11.578 -19.813 1.00 89.88 224 PRO A C 1
ATOM 1510 O O . PRO A 1 224 ? 18.000 12.362 -18.951 1.00 89.88 224 PRO A O 1
ATOM 1513 N N . MET A 1 225 ? 18.396 10.597 -20.263 1.00 87.44 225 MET A N 1
ATOM 1514 C CA . MET A 1 225 ? 19.782 10.358 -19.842 1.00 87.44 225 MET A CA 1
ATOM 1515 C C . MET A 1 225 ? 20.693 10.355 -21.075 1.00 87.44 225 MET A C 1
ATOM 1517 O O . MET A 1 225 ? 21.209 9.326 -21.509 1.00 87.44 225 MET A O 1
ATOM 1521 N N . GLY A 1 226 ? 20.847 11.527 -21.695 1.00 85.81 226 GLY A N 1
ATOM 1522 C CA . GLY A 1 226 ? 21.569 11.672 -22.960 1.00 85.81 226 GLY A CA 1
ATOM 1523 C C . GLY A 1 226 ? 20.773 11.093 -24.142 1.00 85.81 226 GLY A C 1
ATOM 1524 O O . GLY A 1 226 ? 19.672 11.582 -24.418 1.00 85.81 226 GLY A O 1
ATOM 1525 N N . PRO A 1 227 ? 21.301 10.096 -24.883 1.00 85.50 227 PRO A N 1
ATOM 1526 C CA . PRO A 1 227 ? 20.597 9.521 -26.029 1.00 85.50 227 PRO A CA 1
ATOM 1527 C C . PRO A 1 227 ? 19.439 8.592 -25.632 1.00 85.50 227 PRO A C 1
ATOM 1529 O O . PRO A 1 227 ? 18.577 8.331 -26.468 1.00 85.50 227 PRO A O 1
ATOM 1532 N N . VAL A 1 228 ? 19.402 8.109 -24.386 1.00 88.06 228 VAL A N 1
ATOM 1533 C CA . VAL A 1 228 ? 18.380 7.175 -23.885 1.00 88.06 228 VAL A CA 1
ATOM 1534 C C . VAL A 1 228 ? 17.412 7.854 -22.916 1.00 88.06 228 VAL A C 1
ATOM 1536 O O . VAL A 1 228 ? 17.662 8.962 -22.439 1.00 88.06 228 VAL A O 1
ATOM 1539 N N . THR A 1 229 ? 16.306 7.178 -22.619 1.00 90.44 229 THR A N 1
ATOM 1540 C CA . THR A 1 229 ? 15.383 7.542 -21.539 1.00 90.44 229 THR A CA 1
ATOM 1541 C C . THR A 1 229 ? 15.573 6.535 -20.419 1.00 90.44 229 THR A C 1
ATOM 1543 O O . THR A 1 229 ? 15.369 5.348 -20.644 1.00 90.44 229 THR A O 1
ATOM 1546 N N . GLY A 1 230 ? 15.974 6.999 -19.241 1.00 94.31 230 GLY A N 1
ATOM 1547 C CA . GLY A 1 230 ? 16.091 6.163 -18.055 1.00 94.31 230 GLY A CA 1
ATOM 1548 C C . GLY A 1 230 ? 14.819 6.213 -17.221 1.00 94.31 230 GLY A C 1
ATOM 1549 O O . GLY A 1 230 ? 14.201 7.271 -17.086 1.00 94.31 230 GLY A O 1
ATOM 1550 N N . THR A 1 231 ? 14.464 5.083 -16.623 1.00 97.12 231 THR A N 1
ATOM 1551 C CA . THR A 1 231 ? 13.368 4.981 -15.660 1.00 97.12 231 THR A CA 1
ATOM 1552 C C . THR A 1 231 ? 13.891 4.467 -14.333 1.00 97.12 231 THR A C 1
ATOM 1554 O O . THR A 1 231 ? 14.600 3.463 -14.294 1.00 97.12 231 THR A O 1
ATOM 1557 N N . THR A 1 232 ? 13.526 5.132 -13.243 1.00 97.00 232 THR A N 1
ATOM 1558 C CA . THR A 1 232 ? 13.791 4.679 -11.878 1.00 97.00 232 THR A CA 1
ATOM 1559 C C . THR A 1 232 ? 12.490 4.435 -11.125 1.00 97.00 232 THR A C 1
ATOM 1561 O O . THR A 1 232 ? 11.522 5.179 -11.268 1.00 97.00 232 THR A O 1
ATOM 1564 N N . LEU A 1 233 ? 12.474 3.384 -10.310 1.00 97.56 233 LEU A N 1
ATOM 1565 C CA . LEU A 1 233 ? 11.426 3.075 -9.346 1.00 97.56 233 LEU A CA 1
ATOM 1566 C C . LEU A 1 233 ? 12.075 2.920 -7.970 1.00 97.56 233 LEU A C 1
ATOM 1568 O O . LEU A 1 233 ? 12.968 2.093 -7.776 1.00 97.56 233 LEU A O 1
ATOM 1572 N N . TYR A 1 234 ? 11.601 3.712 -7.019 1.00 96.38 234 TYR A N 1
ATOM 1573 C CA . TYR A 1 234 ? 12.031 3.694 -5.630 1.00 96.38 234 TYR A CA 1
ATOM 1574 C C . TYR A 1 234 ? 10.924 3.128 -4.753 1.00 96.38 234 TYR A C 1
ATOM 1576 O O . TYR A 1 234 ? 9.745 3.414 -4.964 1.00 96.38 234 TYR A O 1
ATOM 1584 N N . GLY A 1 235 ? 11.309 2.368 -3.737 1.00 94.44 235 GLY A N 1
ATOM 1585 C CA . GLY A 1 235 ? 10.381 1.824 -2.755 1.00 94.44 235 GLY A CA 1
ATOM 1586 C C . GLY A 1 235 ? 11.098 1.391 -1.489 1.00 94.44 235 GLY A C 1
ATOM 1587 O O . GLY A 1 235 ? 12.326 1.407 -1.418 1.00 94.44 235 GLY A O 1
ATOM 1588 N N . GLN A 1 236 ? 10.326 1.004 -0.483 1.00 93.75 236 GLN A N 1
ATOM 1589 C CA . GLN A 1 236 ? 10.852 0.533 0.792 1.00 93.75 236 GLN A CA 1
ATOM 1590 C C . GLN A 1 236 ? 10.036 -0.657 1.282 1.00 93.75 236 GLN A C 1
ATOM 1592 O O . GLN A 1 236 ? 8.807 -0.648 1.210 1.00 93.75 236 GLN A O 1
ATOM 1597 N N . PHE A 1 237 ? 10.729 -1.663 1.798 1.00 94.44 237 PHE A N 1
ATOM 1598 C CA . PHE A 1 237 ? 10.147 -2.863 2.383 1.00 94.44 237 PHE A CA 1
ATOM 1599 C C . PHE A 1 237 ? 10.484 -2.883 3.874 1.00 94.44 237 PHE A C 1
ATOM 1601 O O . PHE A 1 237 ? 11.533 -3.418 4.238 1.00 94.44 237 PHE A O 1
ATOM 1608 N N . PRO A 1 238 ? 9.642 -2.287 4.739 1.00 92.44 238 PRO A N 1
ATOM 1609 C CA . PRO A 1 238 ? 9.858 -2.358 6.174 1.00 92.44 238 PRO A CA 1
ATOM 1610 C C . PRO A 1 238 ? 9.747 -3.809 6.643 1.00 92.44 238 PRO A C 1
ATOM 1612 O O . PRO A 1 238 ? 8.938 -4.588 6.132 1.00 92.44 238 PRO A O 1
ATOM 1615 N N . HIS A 1 239 ? 10.541 -4.178 7.639 1.00 91.31 239 HIS A N 1
ATOM 1616 C CA . HIS A 1 239 ? 10.499 -5.515 8.217 1.00 91.31 239 HIS A CA 1
ATOM 1617 C C . HIS A 1 239 ? 10.877 -5.504 9.696 1.00 91.31 239 HIS A C 1
ATOM 1619 O O . HIS A 1 239 ? 11.472 -4.570 10.227 1.00 91.31 239 HIS A O 1
ATOM 1625 N N . GLU A 1 240 ? 10.485 -6.578 10.373 1.00 88.56 240 GLU A N 1
ATOM 1626 C CA . GLU A 1 240 ? 10.895 -6.856 11.748 1.00 88.56 240 GLU A CA 1
ATOM 1627 C C . GLU A 1 240 ? 12.404 -7.179 11.819 1.00 88.56 240 GLU A C 1
ATOM 1629 O O . GLU A 1 240 ? 13.021 -7.461 10.782 1.00 88.56 240 GLU A O 1
ATOM 1634 N N . PRO A 1 241 ? 13.016 -7.194 13.022 1.00 86.81 241 PRO A N 1
ATOM 1635 C CA . PRO A 1 241 ? 14.390 -7.652 13.199 1.00 86.81 241 PRO A CA 1
ATOM 1636 C C . PRO A 1 241 ? 14.636 -9.019 12.548 1.00 86.81 241 PRO A C 1
ATOM 1638 O O . PRO A 1 241 ? 13.986 -10.011 12.883 1.00 86.81 241 PRO A O 1
ATOM 1641 N N . GLY A 1 242 ? 15.583 -9.066 11.611 1.00 85.69 242 GLY A N 1
ATOM 1642 C CA . GLY A 1 242 ? 15.844 -10.236 10.778 1.00 85.69 242 GLY A CA 1
ATOM 1643 C C . GLY A 1 242 ? 16.251 -9.845 9.354 1.00 85.69 242 GLY A C 1
ATOM 1644 O O . GLY A 1 242 ? 16.488 -8.665 9.093 1.00 85.69 242 GLY A O 1
ATOM 1645 N N . PRO A 1 243 ? 16.367 -10.821 8.437 1.00 86.88 243 PRO A N 1
ATOM 1646 C CA . PRO A 1 243 ? 16.658 -10.532 7.039 1.00 86.88 243 PRO A CA 1
ATOM 1647 C C . PRO A 1 243 ? 15.473 -9.816 6.384 1.00 86.88 243 PRO A C 1
ATOM 1649 O O . PRO A 1 243 ? 14.337 -10.276 6.487 1.00 86.88 243 PRO A O 1
ATOM 1652 N N . GLY A 1 244 ? 15.749 -8.717 5.689 1.00 92.88 244 GLY A N 1
ATOM 1653 C CA . GLY A 1 244 ? 14.779 -8.041 4.838 1.00 92.88 244 GLY A CA 1
ATOM 1654 C C . GLY A 1 244 ? 14.590 -8.721 3.481 1.00 92.88 244 GLY A C 1
ATOM 1655 O O . GLY A 1 244 ? 14.795 -9.928 3.314 1.00 92.88 244 GLY A O 1
ATOM 1656 N N . VAL A 1 245 ? 14.194 -7.934 2.482 1.00 95.81 245 VAL A N 1
ATOM 1657 C CA . VAL A 1 245 ? 14.160 -8.393 1.086 1.00 95.81 245 VAL A CA 1
ATOM 1658 C C . VAL A 1 245 ? 15.599 -8.559 0.592 1.00 95.81 245 VAL A C 1
ATOM 1660 O O . VAL A 1 245 ? 16.430 -7.675 0.757 1.00 95.81 245 VAL A O 1
ATOM 1663 N N . THR A 1 246 ? 15.914 -9.704 -0.010 1.00 96.31 246 THR A N 1
ATOM 1664 C CA . THR A 1 246 ? 17.291 -10.057 -0.414 1.00 96.31 246 THR A CA 1
ATOM 1665 C C . THR A 1 246 ? 17.492 -10.067 -1.922 1.00 96.31 246 THR A C 1
ATOM 1667 O O . THR A 1 246 ? 18.612 -9.897 -2.396 1.00 96.31 246 THR A O 1
ATOM 1670 N N . SER A 1 247 ? 16.421 -10.250 -2.691 1.00 97.38 247 SER A N 1
ATOM 1671 C CA . SER A 1 247 ? 16.441 -10.124 -4.148 1.00 97.38 247 SER A CA 1
ATOM 1672 C C . SER A 1 247 ? 15.056 -9.781 -4.668 1.00 97.38 247 SER A C 1
ATOM 1674 O O . SER A 1 247 ? 14.053 -10.118 -4.042 1.00 97.38 247 SER A O 1
ATOM 1676 N N . VAL A 1 248 ? 15.016 -9.127 -5.823 1.00 97.88 248 VAL A N 1
ATOM 1677 C CA . VAL A 1 248 ? 13.796 -8.810 -6.563 1.00 97.88 248 VAL A CA 1
ATOM 1678 C C . VAL A 1 248 ? 14.021 -9.210 -8.012 1.00 97.88 248 VAL A C 1
ATOM 1680 O O . VAL A 1 248 ? 15.094 -8.956 -8.565 1.00 97.88 248 VAL A O 1
ATOM 1683 N N . ASP A 1 249 ? 13.021 -9.839 -8.612 1.00 97.81 249 ASP A N 1
ATOM 1684 C CA . ASP A 1 249 ? 13.064 -10.258 -10.002 1.00 97.81 249 ASP A CA 1
ATOM 1685 C C . ASP A 1 249 ? 13.142 -9.037 -10.937 1.00 97.81 249 ASP A C 1
ATOM 1687 O O . ASP A 1 249 ? 12.547 -7.992 -10.667 1.00 97.81 249 ASP A O 1
ATOM 1691 N N . PRO A 1 250 ? 13.818 -9.150 -12.093 1.00 96.19 250 PRO A N 1
ATOM 1692 C CA . PRO A 1 250 ? 13.941 -8.050 -13.052 1.00 96.19 250 PRO A CA 1
ATOM 1693 C C . PRO A 1 250 ? 12.639 -7.774 -13.824 1.00 96.19 250 PRO A C 1
ATOM 1695 O O . PRO A 1 250 ? 12.649 -6.981 -14.771 1.00 96.19 250 PRO A O 1
ATOM 1698 N N . SER A 1 251 ? 11.547 -8.462 -13.471 1.00 97.69 251 SER A N 1
ATOM 1699 C CA . SER A 1 251 ? 10.216 -8.274 -14.041 1.00 97.69 251 SER A CA 1
ATOM 1700 C C . SER A 1 251 ? 9.286 -7.682 -12.990 1.00 97.69 251 SER A C 1
ATOM 1702 O O . SER A 1 251 ? 9.222 -8.182 -11.871 1.00 97.69 251 SER A O 1
ATOM 1704 N N . ILE A 1 252 ? 8.569 -6.620 -13.352 1.00 98.00 252 ILE A N 1
ATOM 1705 C CA . ILE A 1 252 ? 7.657 -5.909 -12.450 1.00 98.00 252 ILE A CA 1
ATOM 1706 C C . ILE A 1 252 ? 6.296 -5.814 -13.127 1.00 98.00 252 ILE A C 1
ATOM 1708 O O . ILE A 1 252 ? 6.189 -5.317 -14.253 1.00 98.00 252 ILE A O 1
ATOM 1712 N N . ARG A 1 253 ? 5.255 -6.261 -12.429 1.00 97.50 253 ARG A N 1
ATOM 1713 C CA . ARG A 1 253 ? 3.869 -6.159 -12.887 1.00 97.50 253 ARG A CA 1
ATOM 1714 C C . ARG A 1 253 ? 3.332 -4.779 -12.524 1.00 97.50 253 ARG A C 1
ATOM 1716 O O . ARG A 1 253 ? 3.306 -4.410 -11.352 1.00 97.50 253 ARG A O 1
ATOM 1723 N N . ILE A 1 254 ? 2.902 -4.021 -13.523 1.00 96.56 254 ILE A N 1
ATOM 1724 C CA . ILE A 1 254 ? 2.295 -2.703 -13.358 1.00 96.56 254 ILE A CA 1
ATOM 1725 C C . ILE A 1 254 ? 0.781 -2.859 -13.440 1.00 96.56 254 ILE A C 1
ATOM 1727 O O . ILE A 1 254 ? 0.255 -3.432 -14.395 1.00 96.56 254 ILE A O 1
ATOM 1731 N N . VAL A 1 255 ? 0.082 -2.329 -12.441 1.00 94.12 255 VAL A N 1
ATOM 1732 C CA . VAL A 1 255 ? -1.382 -2.260 -12.386 1.00 94.12 255 VAL A CA 1
ATOM 1733 C C . VAL A 1 255 ? -1.763 -0.778 -12.395 1.00 94.12 255 VAL A C 1
ATOM 1735 O O . VAL A 1 255 ? -1.798 -0.156 -11.329 1.00 94.12 255 VAL A O 1
ATOM 1738 N N . PRO A 1 256 ? -1.951 -0.172 -13.583 1.00 90.62 256 PRO A N 1
ATOM 1739 C CA . PRO A 1 256 ? -2.299 1.234 -13.701 1.00 90.62 256 PRO A CA 1
ATOM 1740 C C . PRO A 1 256 ? -3.714 1.503 -13.229 1.00 90.62 256 PRO A C 1
ATOM 1742 O O . PRO A 1 256 ? -4.605 0.661 -13.361 1.00 90.62 256 PRO A O 1
ATOM 1745 N N . PHE A 1 257 ? -3.935 2.728 -12.771 1.00 84.81 257 PHE A N 1
ATOM 1746 C CA . PHE A 1 257 ? -5.256 3.181 -12.391 1.00 84.81 257 PHE A CA 1
ATOM 1747 C C . PHE A 1 257 ? -5.696 4.358 -13.240 1.00 84.81 257 PHE A C 1
ATOM 1749 O O . PHE A 1 257 ? -5.011 5.375 -13.352 1.00 84.81 257 PHE A O 1
ATOM 1756 N N . ALA A 1 258 ? -6.869 4.203 -13.846 1.00 76.31 258 ALA A N 1
ATOM 1757 C CA . ALA A 1 258 ? -7.504 5.266 -14.594 1.00 76.31 258 ALA A CA 1
ATOM 1758 C C . ALA A 1 258 ? -8.105 6.271 -13.612 1.00 76.31 258 ALA A C 1
ATOM 1760 O O . ALA A 1 258 ? -8.927 5.913 -12.766 1.00 76.31 258 ALA A O 1
ATOM 1761 N N . SER A 1 259 ? -7.705 7.535 -13.728 1.00 75.56 259 SER A N 1
ATOM 1762 C CA . SER A 1 259 ? -8.369 8.585 -12.971 1.00 75.56 259 SER A CA 1
ATOM 1763 C C . SER A 1 259 ? -9.803 8.761 -13.460 1.00 75.56 259 SER A C 1
ATOM 1765 O O . SER A 1 259 ? -9.992 8.926 -14.664 1.00 75.56 259 SER A O 1
ATOM 1767 N N . PRO A 1 260 ? -10.808 8.829 -12.566 1.00 70.31 260 PRO A N 1
ATOM 1768 C CA . PRO A 1 260 ? -12.177 9.152 -12.967 1.00 70.31 260 PRO A CA 1
ATOM 1769 C C . PRO A 1 260 ? -12.297 10.579 -13.530 1.00 70.31 260 PRO A C 1
ATOM 1771 O O . PRO A 1 260 ? -13.292 10.911 -14.166 1.00 70.31 260 PRO A O 1
ATOM 1774 N N . PHE A 1 261 ? -11.284 11.425 -13.305 1.00 70.75 261 PHE A N 1
ATOM 1775 C CA . PHE A 1 261 ? -11.205 12.792 -13.820 1.00 70.75 261 PHE A CA 1
ATOM 1776 C C . PHE A 1 261 ? -10.454 12.888 -15.151 1.00 70.75 261 PHE A C 1
ATOM 1778 O O . PHE A 1 261 ? -10.561 13.893 -15.852 1.00 70.75 261 PHE A O 1
ATOM 1785 N N . GLY A 1 262 ? -9.670 11.865 -15.495 1.00 65.88 262 GLY A N 1
ATOM 1786 C CA . GLY A 1 262 ? -8.944 11.804 -16.753 1.00 65.88 262 GLY A CA 1
ATOM 1787 C C . GLY A 1 262 ? -9.823 11.176 -17.824 1.00 65.88 262 GLY A C 1
ATOM 1788 O O . GLY A 1 262 ? -10.225 10.029 -17.693 1.00 65.88 262 GLY A O 1
ATOM 1789 N N . GLY A 1 263 ? -10.071 11.875 -18.932 1.00 62.28 263 GLY A N 1
ATOM 1790 C CA . GLY A 1 263 ? -10.748 11.300 -20.107 1.00 62.28 263 GLY A CA 1
ATOM 1791 C C . GLY A 1 263 ? -9.915 10.255 -20.872 1.00 62.28 263 GLY A C 1
ATOM 1792 O O . GLY A 1 263 ? -10.175 10.015 -22.048 1.00 62.28 263 GLY A O 1
ATOM 1793 N N . GLY A 1 264 ? -8.873 9.700 -20.247 1.00 67.50 264 GLY A N 1
ATOM 1794 C CA . GLY A 1 264 ? -7.975 8.718 -20.844 1.00 67.50 264 GLY A CA 1
ATOM 1795 C C . GLY A 1 264 ? -8.600 7.327 -20.895 1.00 67.50 264 GLY A C 1
ATOM 1796 O O . GLY A 1 264 ? -9.470 6.983 -20.097 1.00 67.50 264 GLY A O 1
ATOM 1797 N N . THR A 1 265 ? -8.134 6.506 -21.836 1.00 74.50 265 THR A N 1
ATOM 1798 C CA . THR A 1 265 ? -8.523 5.092 -21.876 1.00 74.50 265 THR A CA 1
ATOM 1799 C C . THR A 1 265 ? -7.865 4.368 -20.698 1.00 74.50 265 THR A C 1
ATOM 1801 O O . THR A 1 265 ? -6.672 4.575 -20.473 1.00 74.50 265 THR A O 1
ATOM 1804 N N . PRO A 1 266 ? -8.595 3.530 -19.940 1.00 81.75 266 PRO A N 1
ATOM 1805 C CA . PRO A 1 266 ? -7.985 2.702 -18.911 1.00 81.75 266 PRO A CA 1
ATOM 1806 C C . PRO A 1 266 ? -6.862 1.838 -19.489 1.00 81.75 266 PRO A C 1
ATOM 1808 O O . PRO A 1 266 ? -7.064 1.124 -20.471 1.00 81.75 266 PRO A O 1
ATOM 1811 N N . VAL A 1 267 ? -5.684 1.896 -18.870 1.00 86.81 267 VAL A N 1
ATOM 1812 C CA . VAL A 1 267 ? -4.543 1.064 -19.257 1.00 86.81 267 VAL A CA 1
ATOM 1813 C C . VAL A 1 267 ? -4.679 -0.283 -18.552 1.00 86.81 267 VAL A C 1
ATOM 1815 O O . VAL A 1 267 ? -4.762 -0.341 -17.325 1.00 86.81 267 VAL A O 1
ATOM 1818 N N . ALA A 1 268 ? -4.727 -1.371 -19.321 1.00 90.19 268 ALA A N 1
ATOM 1819 C CA . ALA A 1 268 ? -4.786 -2.716 -18.759 1.00 90.19 268 ALA A CA 1
ATOM 1820 C C . ALA A 1 268 ? -3.478 -3.055 -18.019 1.00 90.19 268 ALA A C 1
ATOM 1822 O O . ALA A 1 268 ? -2.417 -2.617 -18.460 1.00 90.19 268 ALA A O 1
ATOM 1823 N N . PRO A 1 269 ? -3.510 -3.857 -16.941 1.00 94.06 269 PRO A N 1
ATOM 1824 C CA . PRO A 1 269 ? -2.296 -4.274 -16.245 1.00 94.06 269 PRO A CA 1
ATOM 1825 C C . PRO A 1 269 ? -1.322 -5.048 -17.151 1.00 94.06 269 PRO A C 1
ATOM 1827 O O . PRO A 1 269 ? -1.737 -5.908 -17.935 1.00 94.06 269 PRO A O 1
ATOM 1830 N N . PHE A 1 270 ? -0.024 -4.766 -17.030 1.00 96.06 270 PHE A N 1
ATOM 1831 C CA . PHE A 1 270 ? 1.023 -5.288 -17.916 1.00 96.06 270 PHE A CA 1
ATOM 1832 C C . PHE A 1 270 ? 2.327 -5.584 -17.172 1.00 96.06 270 PHE A C 1
ATOM 1834 O O . PHE A 1 270 ? 2.596 -5.033 -16.108 1.00 96.06 270 PHE A O 1
ATOM 1841 N N . ASP A 1 271 ? 3.156 -6.452 -17.748 1.00 97.44 271 ASP A N 1
ATOM 1842 C CA . ASP A 1 271 ? 4.471 -6.789 -17.207 1.00 97.44 271 ASP A CA 1
ATOM 1843 C C . ASP A 1 271 ? 5.569 -5.971 -17.880 1.00 97.44 271 ASP A C 1
ATOM 1845 O O . ASP A 1 271 ? 5.596 -5.786 -19.098 1.00 97.44 271 ASP A O 1
ATOM 1849 N N . THR A 1 272 ? 6.508 -5.508 -17.068 1.00 97.25 272 THR A N 1
ATOM 1850 C CA . THR A 1 272 ? 7.732 -4.841 -17.507 1.00 97.25 272 THR A CA 1
ATOM 1851 C C . THR A 1 272 ? 8.924 -5.734 -17.212 1.00 97.25 272 THR A C 1
ATOM 1853 O O . THR A 1 272 ? 8.874 -6.540 -16.288 1.00 97.25 272 THR A O 1
ATOM 1856 N N . THR A 1 273 ? 10.001 -5.615 -17.988 1.00 96.25 273 THR A N 1
ATOM 1857 C CA . THR A 1 273 ? 11.202 -6.453 -17.841 1.00 96.25 273 THR A CA 1
ATOM 1858 C C . THR A 1 273 ? 12.469 -5.622 -18.017 1.00 96.25 273 THR A C 1
ATOM 1860 O O . THR A 1 273 ? 12.417 -4.498 -18.519 1.00 96.25 273 THR A O 1
ATOM 1863 N N . GLY A 1 274 ? 13.617 -6.187 -17.637 1.00 94.56 274 GLY A N 1
ATOM 1864 C CA . GLY A 1 274 ? 14.919 -5.542 -17.820 1.00 94.56 274 GLY A CA 1
ATOM 1865 C C . GLY A 1 274 ? 15.252 -4.518 -16.737 1.00 94.56 274 GLY A C 1
ATOM 1866 O O . GLY A 1 274 ? 16.079 -3.637 -16.966 1.00 94.56 274 GLY A O 1
ATOM 1867 N N . TRP A 1 275 ? 14.619 -4.623 -15.568 1.00 97.75 275 TRP A N 1
ATOM 1868 C CA . TRP A 1 275 ? 14.983 -3.820 -14.409 1.00 97.75 275 TRP A CA 1
ATOM 1869 C C . TRP A 1 275 ? 16.279 -4.335 -13.788 1.00 97.75 275 TRP A C 1
ATOM 1871 O O . TRP A 1 275 ? 16.407 -5.512 -13.458 1.00 97.75 275 TRP A O 1
ATOM 1881 N N . THR A 1 276 ? 17.233 -3.435 -13.589 1.00 97.88 276 THR A N 1
ATOM 1882 C CA . THR A 1 276 ? 18.377 -3.657 -12.707 1.00 97.88 276 THR A CA 1
ATOM 1883 C C . THR A 1 276 ? 17.987 -3.192 -11.317 1.00 97.88 276 THR A C 1
ATOM 1885 O O . THR A 1 276 ? 17.742 -2.004 -11.111 1.00 97.88 276 THR A O 1
ATOM 1888 N N . VAL A 1 277 ? 17.913 -4.119 -10.366 1.00 97.50 277 VAL A N 1
ATOM 1889 C CA . VAL A 1 277 ? 17.467 -3.817 -9.007 1.00 97.50 277 VAL A CA 1
ATOM 1890 C C . VAL A 1 277 ? 18.648 -3.757 -8.050 1.00 97.50 277 VAL A C 1
ATOM 1892 O O . VAL A 1 277 ? 19.429 -4.699 -7.952 1.00 97.50 277 VAL A O 1
ATOM 1895 N N . ASN A 1 278 ? 18.736 -2.657 -7.310 1.00 97.12 278 ASN A N 1
ATOM 1896 C CA . ASN A 1 278 ? 19.637 -2.498 -6.182 1.00 97.12 278 ASN A CA 1
ATOM 1897 C C . ASN A 1 278 ? 18.822 -2.471 -4.891 1.00 97.12 278 ASN A C 1
ATOM 1899 O O . ASN A 1 278 ? 17.826 -1.750 -4.786 1.00 97.12 278 ASN A O 1
ATOM 1903 N N . LEU A 1 279 ? 19.273 -3.253 -3.916 1.00 96.94 279 LEU A N 1
ATOM 1904 C CA . LEU A 1 279 ? 18.709 -3.304 -2.576 1.00 96.94 279 LEU A CA 1
ATOM 1905 C C . LEU A 1 279 ? 19.753 -2.805 -1.587 1.00 96.94 279 LEU A C 1
ATOM 1907 O O . LEU A 1 279 ? 20.925 -3.175 -1.671 1.00 96.94 279 LEU A O 1
ATOM 1911 N N . SER A 1 280 ? 19.328 -1.975 -0.646 1.00 95.12 280 SER A N 1
ATOM 1912 C CA . SER A 1 280 ? 20.182 -1.512 0.441 1.00 95.12 280 SER A CA 1
ATOM 1913 C C . SER A 1 280 ? 19.405 -1.511 1.740 1.00 95.12 280 SER A C 1
ATOM 1915 O O . SER A 1 280 ? 18.314 -0.947 1.811 1.00 95.12 280 SER A O 1
ATOM 1917 N N . GLU A 1 281 ? 19.987 -2.103 2.773 1.00 93.50 281 GLU A N 1
ATOM 1918 C CA . GLU A 1 281 ? 19.415 -2.055 4.109 1.00 93.50 281 GLU A CA 1
ATOM 1919 C C . GLU A 1 281 ? 19.497 -0.630 4.666 1.00 93.50 281 GLU A C 1
ATOM 1921 O O . GLU A 1 281 ? 20.516 0.054 4.538 1.00 93.50 281 GLU A O 1
ATOM 1926 N N . SER A 1 282 ? 18.409 -0.177 5.272 1.00 87.00 282 SER A N 1
ATOM 1927 C CA . SER A 1 282 ? 18.287 1.148 5.865 1.00 87.00 282 SER A CA 1
ATOM 1928 C C . SER A 1 282 ? 17.550 1.048 7.192 1.00 87.00 282 SER A C 1
ATOM 1930 O O . SER A 1 282 ? 16.637 0.243 7.346 1.00 87.00 282 SER A O 1
ATOM 1932 N N . SER A 1 283 ? 17.933 1.879 8.153 1.00 84.56 283 SER A N 1
ATOM 1933 C CA . SER A 1 283 ? 17.157 2.082 9.371 1.00 84.56 283 SER A CA 1
ATOM 1934 C C . SER A 1 283 ? 16.637 3.510 9.394 1.00 84.56 283 SER A C 1
ATOM 1936 O O . SER A 1 283 ? 17.362 4.449 9.056 1.00 84.56 283 SER A O 1
ATOM 1938 N N . ILE A 1 284 ? 15.374 3.691 9.774 1.00 71.00 284 ILE A N 1
ATOM 1939 C CA . ILE A 1 284 ? 14.814 5.025 9.991 1.00 71.00 284 ILE A CA 1
ATOM 1940 C C . ILE A 1 284 ? 15.420 5.549 11.302 1.00 71.00 284 ILE A C 1
ATOM 1942 O O . ILE A 1 284 ? 15.132 4.983 12.358 1.00 71.00 284 ILE A O 1
ATOM 1946 N N . PRO A 1 285 ? 16.242 6.619 11.289 1.00 58.50 285 PRO A N 1
ATOM 1947 C CA . PRO A 1 285 ? 17.024 7.016 12.466 1.00 58.50 285 PRO A CA 1
ATOM 1948 C C . PRO A 1 285 ? 16.188 7.361 13.706 1.00 58.50 285 PRO A C 1
ATOM 1950 O O . PRO A 1 285 ? 16.690 7.283 14.821 1.00 58.50 285 PRO A O 1
ATOM 1953 N N . VAL A 1 286 ? 14.927 7.757 13.510 1.00 63.34 286 VAL A N 1
ATOM 1954 C CA . VAL A 1 286 ? 14.024 8.206 14.580 1.00 63.34 286 VAL A CA 1
ATOM 1955 C C . VAL A 1 286 ? 13.281 7.039 15.235 1.00 63.34 286 VAL A C 1
ATOM 1957 O O . VAL A 1 286 ? 13.129 7.022 16.451 1.00 63.34 286 VAL A O 1
ATOM 1960 N N . THR A 1 287 ? 12.829 6.058 14.453 1.00 67.00 287 THR A N 1
ATOM 1961 C CA . THR A 1 287 ? 12.047 4.915 14.959 1.00 67.00 287 THR A CA 1
ATOM 1962 C C . THR A 1 287 ? 12.892 3.671 15.192 1.00 67.00 287 THR A C 1
ATOM 1964 O O . THR A 1 287 ? 12.447 2.749 15.869 1.00 67.00 287 THR A O 1
ATOM 1967 N N . GLY A 1 288 ? 14.098 3.617 14.619 1.00 73.94 288 GLY A N 1
ATOM 1968 C CA . GLY A 1 288 ? 14.905 2.401 14.558 1.00 73.94 288 GLY A CA 1
ATOM 1969 C C . GLY A 1 288 ? 14.297 1.319 13.660 1.00 73.94 288 GLY A C 1
ATOM 1970 O O . GLY A 1 288 ? 14.787 0.193 13.659 1.00 73.94 288 GLY A O 1
ATOM 1971 N N . GLU A 1 289 ? 13.239 1.641 12.910 1.00 83.00 289 GLU A N 1
ATOM 1972 C CA . GLU A 1 289 ? 12.562 0.704 12.020 1.00 83.00 289 GLU A CA 1
ATOM 1973 C C . GLU A 1 289 ? 13.503 0.281 10.891 1.00 83.00 289 GLU A C 1
ATOM 1975 O O . GLU A 1 289 ? 14.088 1.128 10.210 1.00 83.00 289 GLU A O 1
ATOM 1980 N N . LEU A 1 290 ? 13.655 -1.033 10.722 1.00 90.19 290 LEU A N 1
ATOM 1981 C CA . LEU A 1 290 ? 14.461 -1.625 9.662 1.00 90.19 290 LEU A CA 1
ATOM 1982 C C . LEU A 1 290 ? 13.650 -1.707 8.374 1.00 90.19 290 LEU A C 1
ATOM 1984 O O . LEU A 1 290 ? 12.454 -2.016 8.380 1.00 90.19 290 LEU A O 1
ATOM 1988 N N . SER A 1 291 ? 14.308 -1.404 7.265 1.00 92.69 291 SER A N 1
ATOM 1989 C CA . SER A 1 291 ? 13.696 -1.404 5.951 1.00 92.69 291 SER A CA 1
ATOM 1990 C C . SER A 1 291 ? 14.728 -1.673 4.873 1.00 92.69 291 SER A C 1
ATOM 1992 O O . SER A 1 291 ? 15.774 -1.019 4.805 1.00 92.69 291 SER A O 1
ATOM 1994 N N . THR A 1 292 ? 14.386 -2.559 3.947 1.00 95.00 292 THR A N 1
ATOM 1995 C CA . THR A 1 292 ? 15.148 -2.715 2.715 1.00 95.00 292 THR A CA 1
ATOM 1996 C C . THR A 1 292 ? 14.681 -1.666 1.710 1.00 95.00 292 THR A C 1
ATOM 1998 O O . THR A 1 292 ? 13.551 -1.705 1.216 1.00 95.00 292 THR A O 1
ATOM 2001 N N . SER A 1 293 ? 15.559 -0.724 1.382 1.00 95.06 293 SER A N 1
ATOM 2002 C CA . SER A 1 293 ? 15.328 0.253 0.321 1.00 95.06 293 SER A CA 1
ATOM 2003 C C . SER A 1 293 ? 15.551 -0.384 -1.051 1.00 95.06 293 SER A C 1
ATOM 2005 O O . SER A 1 293 ? 16.548 -1.068 -1.281 1.00 95.06 293 SER A O 1
ATOM 2007 N N . LEU A 1 294 ? 14.618 -0.125 -1.962 1.00 96.69 294 LEU A N 1
ATOM 2008 C CA . LEU A 1 294 ? 14.622 -0.558 -3.353 1.00 96.69 294 LEU A CA 1
ATOM 2009 C C . LEU A 1 294 ? 14.972 0.619 -4.262 1.00 96.69 294 LEU A C 1
ATOM 2011 O O . LEU A 1 294 ? 14.345 1.677 -4.188 1.00 96.69 294 LEU A O 1
ATOM 2015 N N . ASN A 1 295 ? 15.899 0.390 -5.188 1.00 97.25 295 ASN A N 1
ATOM 2016 C CA . ASN A 1 295 ? 16.112 1.236 -6.355 1.00 97.25 295 ASN A CA 1
ATOM 2017 C C . ASN A 1 295 ? 16.207 0.351 -7.604 1.00 97.25 295 ASN A C 1
ATOM 2019 O O . ASN A 1 295 ? 17.219 -0.317 -7.828 1.00 97.25 295 ASN A O 1
ATOM 2023 N N . ALA A 1 296 ? 15.138 0.330 -8.395 1.00 97.69 296 ALA A N 1
ATOM 2024 C CA . ALA A 1 296 ? 15.083 -0.368 -9.670 1.00 97.69 296 ALA A CA 1
ATOM 2025 C C . ALA A 1 296 ? 15.297 0.624 -10.817 1.00 97.69 296 ALA A C 1
ATOM 2027 O O . ALA A 1 296 ? 14.636 1.658 -10.882 1.00 97.69 296 ALA A O 1
ATOM 2028 N N . PHE A 1 297 ? 16.201 0.297 -11.737 1.00 97.62 297 PHE A N 1
ATOM 2029 C CA . PHE A 1 297 ? 16.548 1.125 -12.889 1.00 97.62 297 PHE A CA 1
ATOM 2030 C C . PHE A 1 297 ? 16.339 0.374 -14.206 1.00 97.62 297 PHE A C 1
ATOM 2032 O O . PHE A 1 297 ? 16.671 -0.805 -14.314 1.00 97.62 297 PHE A O 1
ATOM 2039 N N . SER A 1 298 ? 15.849 1.074 -15.224 1.00 97.12 298 SER A N 1
ATOM 2040 C CA . SER A 1 298 ? 15.818 0.625 -16.615 1.00 97.12 298 SER A CA 1
ATOM 2041 C C . SER A 1 298 ? 16.411 1.710 -17.513 1.00 97.12 298 SER A C 1
ATOM 2043 O O . SER A 1 298 ? 16.131 2.892 -17.327 1.00 97.12 298 SER A O 1
ATOM 2045 N N . ASP A 1 299 ? 17.196 1.318 -18.516 1.00 95.06 299 ASP A N 1
ATOM 2046 C CA . ASP A 1 299 ? 17.730 2.205 -19.563 1.00 95.06 299 ASP A CA 1
ATOM 2047 C C . ASP A 1 299 ? 16.711 2.501 -20.683 1.00 95.06 299 ASP A C 1
ATOM 2049 O O . ASP A 1 299 ? 17.055 3.053 -21.734 1.00 95.06 299 ASP A O 1
ATOM 2053 N N . LYS A 1 300 ? 15.453 2.112 -20.454 1.00 93.88 300 LYS A N 1
ATOM 2054 C CA . LYS A 1 300 ? 14.296 2.338 -21.314 1.00 93.88 300 LYS A CA 1
ATOM 2055 C C . LYS A 1 300 ? 13.185 3.026 -20.523 1.00 93.88 300 LYS A C 1
ATOM 2057 O O . LYS A 1 300 ? 13.290 3.287 -19.324 1.00 93.88 300 LYS A O 1
ATOM 2062 N N . ASP A 1 301 ? 12.076 3.260 -21.212 1.00 94.00 301 ASP A N 1
ATOM 2063 C CA . ASP A 1 301 ? 10.801 3.659 -20.626 1.00 94.00 301 ASP A CA 1
ATOM 2064 C C . ASP A 1 301 ? 9.821 2.477 -20.615 1.00 94.00 301 ASP A C 1
ATOM 2066 O O . ASP A 1 301 ? 8.969 2.370 -21.498 1.00 94.00 301 ASP A O 1
ATOM 2070 N N . PRO A 1 302 ? 9.957 1.538 -19.661 1.00 94.88 302 PRO A N 1
ATOM 2071 C CA . PRO A 1 302 ? 9.022 0.431 -19.544 1.00 94.88 302 PRO A CA 1
ATOM 2072 C C . PRO A 1 302 ? 7.657 0.863 -18.987 1.00 94.88 302 PRO A C 1
ATOM 2074 O O . PRO A 1 302 ? 6.706 0.100 -19.111 1.00 94.88 302 PRO A O 1
ATOM 2077 N N . LEU A 1 303 ? 7.542 2.043 -18.360 1.00 94.00 303 LEU A N 1
ATOM 2078 C CA . LEU A 1 303 ? 6.294 2.491 -17.731 1.00 94.00 303 LEU A CA 1
ATOM 2079 C C . LEU A 1 303 ? 5.307 3.077 -18.741 1.00 94.00 303 LEU A C 1
ATOM 2081 O O . LEU A 1 303 ? 4.101 2.950 -18.534 1.00 94.00 303 LEU A O 1
ATOM 2085 N N . GLY A 1 304 ? 5.794 3.700 -19.820 1.00 90.50 304 GLY A N 1
ATOM 2086 C CA . GLY A 1 304 ? 4.961 4.184 -20.921 1.00 90.50 304 GLY A CA 1
ATOM 2087 C C . GLY A 1 304 ? 3.756 4.993 -20.431 1.00 90.50 304 GLY A C 1
ATOM 2088 O O . GLY A 1 304 ? 3.908 5.991 -19.725 1.00 90.50 304 GLY A O 1
ATOM 2089 N N . GLU A 1 305 ? 2.551 4.531 -20.774 1.00 88.12 305 GLU A N 1
ATOM 2090 C CA . GLU A 1 305 ? 1.276 5.180 -20.436 1.00 88.12 305 GLU A CA 1
ATOM 2091 C C . GLU A 1 305 ? 0.913 5.139 -18.944 1.00 88.12 305 GLU A C 1
ATOM 2093 O O . GLU A 1 305 ? 0.100 5.947 -18.506 1.00 88.12 305 GLU A O 1
ATOM 2098 N N . ALA A 1 306 ? 1.528 4.265 -18.137 1.00 89.38 306 ALA A N 1
ATOM 2099 C CA . ALA A 1 306 ? 1.355 4.294 -16.680 1.00 89.38 306 ALA A CA 1
ATOM 2100 C C . ALA A 1 306 ? 2.051 5.507 -16.035 1.00 89.38 306 ALA A C 1
ATOM 2102 O O . ALA A 1 306 ? 1.753 5.873 -14.900 1.00 89.38 306 ALA A O 1
ATOM 2103 N N . CYS A 1 307 ? 2.972 6.142 -16.765 1.00 90.69 307 CYS A N 1
ATOM 2104 C CA . CYS A 1 307 ? 3.664 7.357 -16.366 1.00 90.69 307 CYS A CA 1
ATOM 2105 C C . CYS A 1 307 ? 3.622 8.377 -17.512 1.00 90.69 307 CYS A C 1
ATOM 2107 O O . CYS A 1 307 ? 4.632 8.563 -18.191 1.00 90.69 307 CYS A O 1
ATOM 2109 N N . PRO A 1 308 ? 2.470 9.001 -17.804 1.00 86.25 308 PRO A N 1
ATOM 2110 C CA . PRO A 1 308 ? 2.327 9.940 -18.910 1.00 86.25 308 PRO A CA 1
ATOM 2111 C C . PRO A 1 308 ? 3.203 11.190 -18.749 1.00 86.25 308 PRO A C 1
ATOM 2113 O O . PRO A 1 308 ? 3.703 11.511 -17.670 1.00 86.25 308 PRO A O 1
ATOM 2116 N N . LEU A 1 309 ? 3.374 11.919 -19.853 1.00 83.00 309 LEU A N 1
ATOM 2117 C CA . LEU A 1 309 ? 3.922 13.274 -19.814 1.00 83.00 309 LEU A CA 1
ATOM 2118 C C . LEU A 1 309 ? 3.023 14.190 -18.973 1.00 83.00 309 LEU A C 1
ATOM 2120 O O . LEU A 1 309 ? 1.802 14.010 -18.989 1.00 83.00 309 LEU A O 1
ATOM 2124 N N . PRO A 1 310 ? 3.598 15.192 -18.282 1.00 75.25 310 PRO A N 1
ATOM 2125 C CA . PRO A 1 310 ? 2.801 16.232 -17.654 1.00 75.25 310 PRO A CA 1
ATOM 2126 C C . PRO A 1 310 ? 1.869 16.855 -18.693 1.00 75.25 310 PRO A C 1
ATOM 2128 O O . PRO A 1 310 ? 2.293 17.153 -19.814 1.00 75.25 310 PRO A O 1
ATOM 2131 N N . ALA A 1 311 ? 0.602 17.050 -18.330 1.00 71.56 311 ALA A N 1
ATOM 2132 C CA . ALA A 1 311 ? -0.311 17.785 -19.190 1.00 71.56 311 ALA A CA 1
ATOM 2133 C C . ALA A 1 311 ? 0.235 19.210 -19.420 1.00 71.56 311 ALA A C 1
ATOM 2135 O O . ALA A 1 311 ? 0.787 19.805 -18.487 1.00 71.56 311 ALA A O 1
ATOM 2136 N N . PRO A 1 312 ? 0.105 19.768 -20.637 1.00 67.94 312 PRO A N 1
ATOM 2137 C CA . PRO A 1 312 ? 0.485 21.153 -20.889 1.00 67.94 312 PRO A CA 1
ATOM 2138 C C . PRO A 1 312 ? -0.285 22.090 -19.946 1.00 67.94 312 PRO A C 1
ATOM 2140 O O . PRO A 1 312 ? -1.444 21.826 -19.622 1.00 67.94 312 PRO A O 1
ATOM 2143 N N . MET A 1 313 ? 0.353 23.186 -19.515 1.00 60.41 313 MET A N 1
ATOM 2144 C CA . MET A 1 313 ? -0.219 24.131 -18.538 1.00 60.41 313 MET A CA 1
ATOM 2145 C C . MET A 1 313 ? -1.565 24.733 -18.983 1.00 60.41 313 MET A C 1
ATOM 2147 O O . MET A 1 313 ? -2.333 25.193 -18.145 1.00 60.41 313 MET A O 1
ATOM 2151 N N . ASP A 1 314 ? -1.862 24.679 -20.282 1.00 60.16 314 ASP A N 1
ATOM 2152 C CA . ASP A 1 314 ? -3.070 25.226 -20.905 1.00 60.16 314 ASP A CA 1
ATOM 2153 C C . ASP A 1 314 ? -4.274 24.263 -20.835 1.00 60.16 314 ASP A C 1
ATOM 2155 O O . ASP A 1 314 ? -5.360 24.575 -21.332 1.00 60.16 314 ASP A O 1
ATOM 2159 N N . ALA A 1 315 ? -4.102 23.070 -20.255 1.00 61.28 315 ALA A N 1
ATOM 2160 C CA . ALA A 1 315 ? -5.196 22.132 -20.050 1.00 61.28 315 ALA A CA 1
ATOM 2161 C C . ALA A 1 315 ? -6.229 22.727 -19.077 1.00 61.28 315 ALA A C 1
ATOM 2163 O O . ALA A 1 315 ? -5.898 23.147 -17.971 1.00 61.28 315 ALA A O 1
ATOM 2164 N N . ALA A 1 316 ? -7.504 22.725 -19.482 1.00 60.22 316 ALA A N 1
ATOM 2165 C CA . ALA A 1 316 ? -8.607 23.335 -18.733 1.00 60.22 316 ALA A CA 1
ATOM 2166 C C . ALA A 1 316 ? -8.791 22.780 -17.303 1.00 60.22 316 ALA A C 1
ATOM 2168 O O . ALA A 1 316 ? -9.434 23.425 -16.477 1.00 60.22 316 ALA A O 1
ATOM 2169 N N . LEU A 1 317 ? -8.231 21.601 -17.008 1.00 61.41 317 LEU A N 1
ATOM 2170 C CA . LEU A 1 317 ? -8.146 21.017 -15.674 1.00 61.41 317 LEU A CA 1
ATOM 2171 C C . LEU A 1 317 ? -6.767 20.359 -15.490 1.00 61.41 317 LEU A C 1
ATOM 2173 O O . LEU A 1 317 ? -6.290 19.698 -16.420 1.00 61.41 317 LEU A O 1
ATOM 2177 N N . PRO A 1 318 ? -6.131 20.489 -14.310 1.00 63.75 318 PRO A N 1
ATOM 2178 C CA . PRO A 1 318 ? -4.894 19.777 -14.023 1.00 63.75 318 PRO A CA 1
ATOM 2179 C C . PRO A 1 318 ? -5.155 18.273 -14.113 1.00 63.75 318 PRO A C 1
ATOM 2181 O O . PRO A 1 318 ? -6.029 17.742 -13.426 1.00 63.75 318 PRO A O 1
ATOM 2184 N N . THR A 1 319 ? -4.410 17.582 -14.980 1.00 69.06 319 THR A N 1
ATOM 2185 C CA . THR A 1 319 ? -4.469 16.119 -15.022 1.00 69.06 319 THR A CA 1
ATOM 2186 C C . THR A 1 319 ? -3.889 15.596 -13.710 1.00 69.06 319 THR A C 1
ATOM 2188 O O . THR A 1 319 ? -2.773 15.985 -13.353 1.00 69.06 319 THR A O 1
ATOM 2191 N N . PRO A 1 320 ? -4.632 14.765 -12.966 1.00 74.94 320 PRO A N 1
ATOM 2192 C CA . PRO A 1 320 ? -4.138 14.221 -11.716 1.00 74.94 320 PRO A CA 1
ATOM 2193 C C . PRO A 1 320 ? -2.823 13.445 -11.906 1.00 74.94 320 PRO A C 1
ATOM 2195 O O . PRO A 1 320 ? -2.615 12.860 -12.974 1.00 74.94 320 PRO A O 1
ATOM 2198 N N . PRO A 1 321 ? -1.943 13.397 -10.887 1.00 81.19 321 PRO A N 1
ATOM 2199 C CA . PRO A 1 321 ? -0.703 12.641 -10.984 1.00 81.19 321 PRO A CA 1
ATOM 2200 C C . PRO A 1 321 ? -0.992 11.151 -11.230 1.00 81.19 321 PRO A C 1
ATOM 2202 O O . PRO A 1 321 ? -1.982 10.633 -10.699 1.00 81.19 321 PRO A O 1
ATOM 2205 N N . PRO A 1 322 ? -0.144 10.453 -12.007 1.00 86.19 322 PRO A N 1
ATOM 2206 C CA . PRO A 1 322 ? -0.323 9.032 -12.276 1.00 86.19 322 PRO A CA 1
ATOM 2207 C C . PRO A 1 322 ? -0.259 8.210 -10.991 1.00 86.19 322 PRO A C 1
ATOM 2209 O O . PRO A 1 322 ? 0.557 8.486 -10.110 1.00 86.19 322 PRO A O 1
ATOM 2212 N N . PHE A 1 323 ? -1.105 7.187 -10.917 1.00 89.12 323 PHE A N 1
ATOM 2213 C CA . PHE A 1 323 ? -1.230 6.299 -9.769 1.00 89.12 323 PHE A CA 1
ATOM 2214 C C . PHE A 1 323 ? -1.263 4.848 -10.269 1.00 89.12 323 PHE A C 1
ATOM 2216 O O . PHE A 1 323 ? -2.036 4.521 -11.173 1.00 89.12 323 PHE A O 1
ATOM 2223 N N . PHE A 1 324 ? -0.416 3.979 -9.719 1.00 93.62 324 PHE A N 1
ATOM 2224 C CA . PHE A 1 324 ? -0.371 2.556 -10.077 1.00 93.62 324 PHE A CA 1
ATOM 2225 C C . PHE A 1 324 ? 0.194 1.704 -8.941 1.00 93.62 324 PHE A C 1
ATOM 2227 O O . PHE A 1 324 ? 0.940 2.193 -8.090 1.00 93.62 324 PHE A O 1
ATOM 2234 N N . PHE A 1 325 ? -0.122 0.408 -8.937 1.00 95.62 325 PHE A N 1
ATOM 2235 C CA . PHE A 1 325 ? 0.647 -0.552 -8.146 1.00 95.62 325 PHE A CA 1
ATOM 2236 C C . PHE A 1 325 ? 1.791 -1.113 -8.983 1.00 95.62 325 PHE A C 1
ATOM 2238 O O . PHE A 1 325 ? 1.594 -1.515 -10.131 1.00 95.62 325 PHE A O 1
ATOM 2245 N N . ALA A 1 326 ? 2.980 -1.166 -8.393 1.00 97.31 326 ALA A N 1
ATOM 2246 C CA . ALA A 1 326 ? 4.091 -1.954 -8.902 1.00 97.31 326 ALA A CA 1
ATOM 2247 C C . ALA A 1 326 ? 4.198 -3.213 -8.042 1.00 97.31 326 ALA A C 1
ATOM 2249 O O . ALA A 1 326 ? 4.601 -3.140 -6.880 1.00 97.31 326 ALA A O 1
ATOM 2250 N N . ARG A 1 327 ? 3.803 -4.363 -8.590 1.00 97.62 327 ARG A N 1
ATOM 2251 C CA . ARG A 1 327 ? 3.967 -5.654 -7.923 1.00 97.62 327 ARG A CA 1
ATOM 2252 C C . ARG A 1 327 ? 5.335 -6.231 -8.261 1.00 97.62 327 ARG A C 1
ATOM 2254 O O . ARG A 1 327 ? 5.680 -6.406 -9.430 1.00 97.62 327 ARG A O 1
ATOM 2261 N N . LEU A 1 328 ? 6.081 -6.543 -7.211 1.00 98.06 328 LEU A N 1
ATOM 2262 C CA . LEU A 1 328 ? 7.424 -7.099 -7.260 1.00 98.06 328 LEU A CA 1
ATOM 2263 C C . LEU A 1 328 ? 7.420 -8.497 -6.653 1.00 98.06 328 LEU A C 1
ATOM 2265 O O . LEU A 1 328 ? 6.739 -8.737 -5.655 1.00 98.06 328 LEU A O 1
ATOM 2269 N N . THR A 1 329 ? 8.211 -9.391 -7.231 1.00 98.38 329 THR A N 1
ATOM 2270 C CA . THR A 1 329 ? 8.454 -10.742 -6.719 1.00 98.38 329 THR A CA 1
ATOM 2271 C C . THR A 1 329 ? 9.937 -10.941 -6.444 1.00 98.38 329 THR A C 1
ATOM 2273 O O . THR A 1 329 ? 10.771 -10.199 -6.961 1.00 98.38 329 THR A O 1
ATOM 2276 N N . GLY A 1 330 ? 10.282 -11.909 -5.598 1.00 97.88 330 GLY A N 1
ATOM 2277 C CA . GLY A 1 330 ? 11.680 -12.222 -5.304 1.00 97.88 330 GLY A CA 1
ATOM 2278 C C . GLY A 1 330 ? 11.852 -13.061 -4.044 1.00 97.88 330 GLY A C 1
ATOM 2279 O O . GLY A 1 330 ? 10.997 -13.888 -3.723 1.00 97.88 330 GLY A O 1
ATOM 2280 N N . GLN A 1 331 ? 12.952 -12.845 -3.315 1.00 97.81 331 GLN A N 1
ATOM 2281 C CA . GLN A 1 331 ? 13.248 -13.517 -2.040 1.00 97.81 331 GLN A CA 1
ATOM 2282 C C . GLN A 1 331 ? 13.309 -12.519 -0.883 1.00 97.81 331 GLN A C 1
ATOM 2284 O O . GLN A 1 331 ? 13.919 -11.454 -0.997 1.00 97.81 331 GLN A O 1
ATOM 2289 N N . GLY A 1 332 ? 12.723 -12.879 0.254 1.00 94.56 332 GLY A N 1
ATOM 2290 C CA . GLY A 1 332 ? 12.651 -12.032 1.439 1.00 94.56 332 GLY A CA 1
ATOM 2291 C C . GLY A 1 332 ? 12.561 -12.821 2.751 1.00 94.56 332 GLY A C 1
ATOM 2292 O O . GLY A 1 332 ? 12.982 -13.981 2.798 1.00 94.56 332 GLY A O 1
ATOM 2293 N N . PRO A 1 333 ? 12.021 -12.216 3.826 1.00 89.88 333 PRO A N 1
ATOM 2294 C CA . PRO A 1 333 ? 12.120 -12.739 5.194 1.00 89.88 333 PRO A CA 1
ATOM 2295 C C . PRO A 1 333 ? 11.516 -14.134 5.384 1.00 89.88 333 PRO A C 1
ATOM 2297 O O . PRO A 1 333 ? 11.959 -14.887 6.249 1.00 89.88 333 PRO A O 1
ATOM 2300 N N . LEU A 1 334 ? 10.488 -14.473 4.604 1.00 93.00 334 LEU A N 1
ATOM 2301 C CA . LEU A 1 334 ? 9.737 -15.726 4.727 1.00 93.00 334 LEU A CA 1
ATOM 2302 C C . LEU A 1 334 ? 9.938 -16.657 3.516 1.00 93.00 334 LEU A C 1
ATOM 2304 O O . LEU A 1 334 ? 9.155 -17.587 3.323 1.00 93.00 334 LEU A O 1
ATOM 2308 N N . GLY A 1 335 ? 10.975 -16.415 2.706 1.00 95.19 335 GLY A N 1
ATOM 2309 C CA . GLY A 1 335 ? 11.241 -17.127 1.453 1.00 95.19 335 GLY A CA 1
ATOM 2310 C C . GLY A 1 335 ? 10.785 -16.331 0.231 1.00 95.19 335 GLY A C 1
ATOM 2311 O O . GLY A 1 335 ? 10.998 -15.120 0.166 1.00 95.19 335 GLY A O 1
ATOM 2312 N N . ALA A 1 336 ? 10.168 -17.007 -0.742 1.00 97.25 336 ALA A N 1
ATOM 2313 C CA . ALA A 1 336 ? 9.620 -16.339 -1.918 1.00 97.25 336 ALA A CA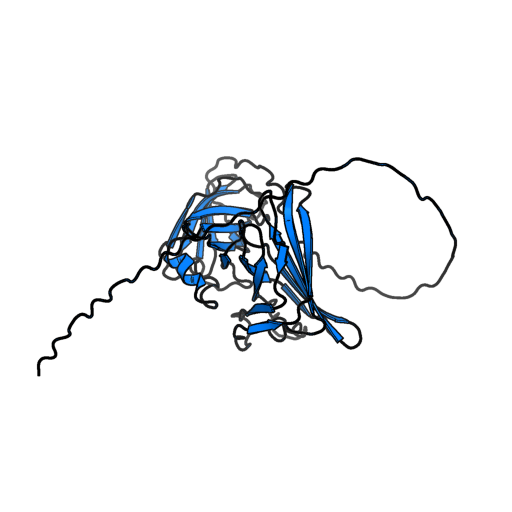 1
ATOM 2314 C C . ALA A 1 336 ? 8.534 -15.334 -1.507 1.00 97.25 336 ALA A C 1
ATOM 2316 O O . ALA A 1 336 ? 7.660 -15.663 -0.699 1.00 97.25 336 ALA A O 1
ATOM 2317 N N . PHE A 1 337 ? 8.577 -14.129 -2.072 1.00 97.00 337 PHE A N 1
ATOM 2318 C CA . PHE A 1 337 ? 7.604 -13.086 -1.769 1.00 97.00 337 PHE A CA 1
ATOM 2319 C C . PHE A 1 337 ? 6.973 -12.490 -3.031 1.00 97.00 337 PHE A C 1
ATOM 2321 O O . PHE A 1 337 ? 7.534 -12.555 -4.125 1.00 97.00 337 PHE A O 1
ATOM 2328 N N . SER A 1 338 ? 5.806 -11.882 -2.835 1.00 97.44 338 SER A N 1
ATOM 2329 C CA . SER A 1 338 ? 5.161 -10.946 -3.755 1.00 97.44 338 SER A CA 1
ATOM 2330 C C . SER A 1 338 ? 4.707 -9.750 -2.929 1.00 97.44 338 SER A C 1
ATOM 2332 O O . SER A 1 338 ? 4.080 -9.939 -1.887 1.00 97.44 338 SER A O 1
ATOM 2334 N N . GLY A 1 339 ? 5.030 -8.535 -3.355 1.00 96.94 339 GLY A N 1
ATOM 2335 C CA . GLY A 1 339 ? 4.653 -7.310 -2.654 1.00 96.94 339 GLY A CA 1
ATOM 2336 C C . GLY A 1 339 ? 4.252 -6.209 -3.621 1.00 96.94 339 GLY A C 1
ATOM 2337 O O . GLY A 1 339 ? 4.796 -6.114 -4.718 1.00 96.94 339 GLY A O 1
ATOM 2338 N N . GLU A 1 340 ? 3.300 -5.378 -3.215 1.00 97.19 340 GLU A N 1
ATOM 2339 C CA . GLU A 1 340 ? 2.782 -4.275 -4.028 1.00 97.19 340 GLU A CA 1
ATOM 2340 C C . GLU A 1 340 ? 3.230 -2.927 -3.464 1.00 97.19 340 GLU A C 1
ATOM 2342 O O . GLU A 1 340 ? 2.820 -2.528 -2.375 1.00 97.19 340 GLU A O 1
ATOM 2347 N N . LEU A 1 341 ? 4.066 -2.216 -4.223 1.00 95.62 341 LEU A N 1
ATOM 2348 C CA . LEU A 1 341 ? 4.368 -0.812 -3.970 1.00 95.62 341 LEU A CA 1
ATOM 2349 C C . LEU A 1 341 ? 3.234 0.043 -4.517 1.00 95.62 341 LEU A C 1
ATOM 2351 O O . LEU A 1 341 ? 2.890 -0.041 -5.698 1.00 95.62 341 LEU A O 1
ATOM 2355 N N . VAL A 1 342 ? 2.701 0.916 -3.670 1.00 94.25 342 VAL A N 1
ATOM 2356 C CA . VAL A 1 342 ? 1.784 1.961 -4.112 1.00 94.25 342 VAL A CA 1
ATOM 2357 C C . VAL A 1 342 ? 2.598 3.114 -4.676 1.00 94.25 342 VAL A C 1
ATOM 2359 O O . VAL A 1 342 ? 3.246 3.836 -3.919 1.00 94.25 342 VAL A O 1
ATOM 2362 N N . VAL A 1 343 ? 2.578 3.291 -5.996 1.00 94.00 343 VAL A N 1
ATOM 2363 C CA . VAL A 1 343 ? 3.241 4.414 -6.661 1.00 94.00 343 VAL A CA 1
ATOM 2364 C C . VAL A 1 343 ? 2.225 5.528 -6.836 1.00 94.00 343 VAL A C 1
ATOM 2366 O O . VAL A 1 343 ? 1.377 5.486 -7.726 1.00 94.00 343 VAL A O 1
ATOM 2369 N N . SER A 1 344 ? 2.298 6.515 -5.945 1.00 87.25 344 SER A N 1
ATOM 2370 C CA . SER A 1 344 ? 1.383 7.662 -5.923 1.00 87.25 344 SER A CA 1
ATOM 2371 C C . SER A 1 344 ? 1.888 8.875 -6.695 1.00 87.25 344 SER A C 1
ATOM 2373 O O . SER A 1 344 ? 1.162 9.856 -6.860 1.00 87.25 344 SER A O 1
ATOM 2375 N N . MET A 1 345 ? 3.125 8.801 -7.180 1.00 86.25 345 MET A N 1
ATOM 2376 C CA . MET A 1 345 ? 3.722 9.810 -8.029 1.00 86.25 345 MET A CA 1
ATOM 2377 C C . MET A 1 345 ? 4.631 9.136 -9.052 1.00 86.25 345 MET A C 1
ATOM 2379 O O . MET A 1 345 ? 5.581 8.431 -8.700 1.00 86.25 345 MET A O 1
ATOM 2383 N N . CYS A 1 346 ? 4.356 9.408 -10.325 1.00 90.81 346 CYS A N 1
ATOM 2384 C CA . CYS A 1 346 ? 5.310 9.176 -11.393 1.00 90.81 346 CYS A CA 1
ATOM 2385 C C . CYS A 1 346 ? 5.613 10.480 -12.116 1.00 90.81 346 CYS A C 1
ATOM 2387 O O . CYS A 1 346 ? 4.714 11.111 -12.674 1.00 90.81 346 CYS A O 1
ATOM 2389 N N . THR A 1 347 ? 6.874 10.901 -12.077 1.00 90.31 347 THR A N 1
ATOM 2390 C CA . THR A 1 347 ? 7.326 12.116 -12.752 1.00 90.31 347 THR A CA 1
ATOM 2391 C C . THR A 1 347 ? 7.950 11.766 -14.092 1.00 90.31 347 THR A C 1
ATOM 2393 O O . THR A 1 347 ? 8.745 10.836 -14.202 1.00 90.31 347 THR A O 1
ATOM 2396 N N . ARG A 1 348 ? 7.616 12.530 -15.132 1.00 90.44 348 ARG A N 1
ATOM 2397 C CA . ARG A 1 348 ? 8.262 12.413 -16.438 1.00 90.44 348 ARG A CA 1
ATOM 2398 C C . ARG A 1 348 ? 8.862 13.749 -16.841 1.00 90.44 348 ARG A C 1
ATOM 2400 O O . ARG A 1 348 ? 8.139 14.731 -16.987 1.00 90.44 348 ARG A O 1
ATOM 2407 N N . ALA A 1 349 ? 10.175 13.777 -17.041 1.00 85.94 349 ALA A N 1
ATOM 2408 C CA . ALA A 1 349 ? 10.864 14.949 -17.562 1.00 85.94 349 ALA A CA 1
ATOM 2409 C C . ALA A 1 349 ? 10.753 15.004 -19.095 1.00 85.94 349 ALA A C 1
ATOM 2411 O O . ALA A 1 349 ? 10.985 14.008 -19.787 1.00 85.94 349 ALA A O 1
ATOM 2412 N N . THR A 1 350 ? 10.410 16.175 -19.629 1.00 78.50 350 THR A N 1
ATOM 2413 C CA . THR A 1 350 ? 10.519 16.482 -21.061 1.00 78.50 350 THR A CA 1
ATOM 2414 C C . THR A 1 350 ? 11.958 16.861 -21.404 1.00 78.50 350 THR A C 1
ATOM 2416 O O . THR A 1 350 ? 12.675 17.392 -20.556 1.00 78.50 350 THR A O 1
ATOM 2419 N N . LYS A 1 351 ? 12.383 16.572 -22.637 1.00 66.62 351 LYS A N 1
ATOM 2420 C CA . LYS A 1 351 ? 13.622 17.138 -23.190 1.00 66.62 351 LYS A CA 1
ATOM 2421 C C . LYS A 1 351 ? 13.483 18.638 -23.428 1.00 66.62 351 LYS A C 1
ATOM 2423 O O . LYS A 1 351 ? 12.339 19.070 -23.692 1.00 66.62 351 LYS A O 1
#

Radius of gyration: 25.41 Å; chains: 1; bounding box: 85×75×54 Å

Foldseek 3Di:
DDDDDDDDDDDDDDDDDDDDDDDDDDDDDDDDDDDDDDDDDDDDDDDDDDDDDDDDDDDPPPPPDQQPFPQDDAAAAADEFAKAWAPWEWEFEAEPPDFTKTWIWTFIDGPPFWKWFWAKKFWAALQRHTPDIFGFPRGIHTGPGGGTTGMDRDDPVLLVCVVPLQCFFQRTKMWTWGGIRRHIYIYTAGCSGDPDADPPGRYGYWYKYQAPDAKEAKAKEWEDDDPFIKIKIKTKRWHDPDWFFDDWAQKKWKFWDDDPPDPDDHDHIDIFGDWDKDWDWDADVNNRTIIIIIIIMDRHCRCPPLQDAFDPPPPPDGDQAIWIWIWIWDQGDRGTMIHTHTHSHYYYDDD

Secondary structure (DSSP, 8-state):
---PPPP------------------------------------------------------------------PPP-SEEEE-EEEEEEEEEEE-TTSPPEEEEEEEEE-TT---EEEEEEEEE-TTS-EEEEEE-----B-TT--EEEEEEEPPHHHHHGGG-SSTTBS-SEEEEEEEETTEEEEEEESTTTSSS--SS-SEEEEEEES-SS----EEEEEEEETTEEEEEEEEEEEESSS----EEEEEEEEEE---TT--SPPPPPEEE---EEEEEEEE-TTT--EEEEEEEEESS--SGGGSPPPPPTT-SSPPPPP-EEEEEEEEETTEEEEEEEEEEEEEE---

Sequence (351 aa):
MTLRFVPIVLLLVSNAACSSSGSSGAGSGGAGSAGLGGTSSGGGGQSGGSSGGSAGSSGSGGSAGSGGTASCTPSGGSATLDVYCDGVTLAVLET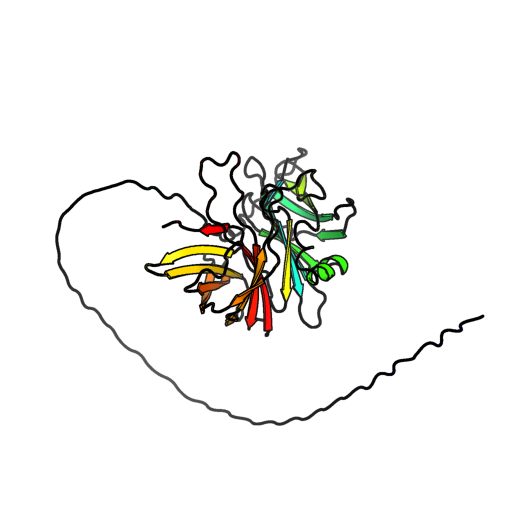SGKPAGLRVAGRLVASDGTCLKPESIELVRPDKSVAQTLTASGDALTSWDNVHWASADAAAEISARCKDELDRIEPYGIIVKGLSDGGKFEAKCGTGVEMGSSWPPRVMLTCHSGLTRPPAFGNAMVQPMGPVTGTTLYGQFPHEPGPGVTSVDPSIRIVPFASPFGGGTPVAPFDTTGWTVNLSESSIPVTGELSTSLNAFSDKDPLGEACPLPAPMDAALPTPPPFFFARLTGQGPLGAFSGELVVSMCTRATK